Protein AF-H1KVZ1-F1 (afdb_monomer_lite)

Foldseek 3Di:
DVVVVVVVVVVVVVVVVVVVVVVVVVVVVVVVVVVVVVVVVVVVVVVVVVVVVVVVVVVVVVLVVLLVVLVVLLVVLVVLLVVLVVLLVVLVVLLVVLVVLLVVLVVVLVVLVVQLVVLVVVLVVLVVQLVVLVVQLVVLVVQLVVLVVVPPVSVVSNVVSVVSNVVSVVSNVVSVVSNVVSVVSNVVSVVVSVVSVVVSVVSVVSNVVSVVVNVVSVVSNVVSVVSSVVSVVSSVD

Organism: NCBI:txid882800

Sequence (237 aa):
GAEEEAVRRHAAMMAVADGFEARVGGIVEAVSAAAHQLEDAARAMSDAAGQTSALSASATQASAQAARSSDGIAAATEELSASIREISAQVGSSALAANAAEEEAARTAGEVERLATAANNVGRIVGLISEIAGQTNLLALNATIEAARAGEAGRGFAVVAAEVKGLAAQTARATDEIAGRMAEIEAATGASVSGITGIARTIRDLSRISNDIAAAVEEQGAATAEIARTTVETSQG

Radius of gyration: 59.56 Å; chains: 1; bounding box: 117×20×188 Å

InterPro domains:
  IPR004089 Methyl-accepting chemotaxis protein (MCP) signalling domain [PF00015] (96-233)
  IPR004089 Methyl-accepting chemotaxis protein (MCP) signalling domain [PS50111] (34-237)
  IPR004089 Methyl-accepting chemotaxis protein (MCP) signalling domain [SM00283] (30-234)
  IPR004090 Chemotaxis methyl-accepting receptor [PR00260] (58-87)
  IPR004090 Chemotaxis methyl-accepting receptor [PR00260] (157-186)

pLDDT: mean 92.85, std 6.11, range [54.19, 98.0]

Secondary structure (DSSP, 8-state):
-HHHHHHHHHHHHHHHHHHHHHHHHHHHHHHHHHHHHHHHHHHHHHHHHHHHHHHHHHHHHHHHHHHHHHHHHHHHHHHHHHHHHHHHHHHHHHHHHHHHHHHHHHHHHHHHHHHHHHHHHHHHHHHHHHHHHHHHHHHHHHHHHHHHHTGGGGHHHHHHHHHHHHHHHHHHHHHHHHHHHHHHHHHHHHHHHHHHHHHHHHHHHHHHHHHHHHHHHHHHHHHHHHHHHHHHHHHH-

Structure (mmCIF, N/CA/C/O backbone):
data_AF-H1KVZ1-F1
#
_entry.id   AF-H1KVZ1-F1
#
loop_
_atom_site.group_PDB
_atom_site.id
_atom_site.type_symbol
_atom_site.label_atom_id
_atom_site.label_alt_id
_atom_site.label_comp_id
_atom_site.label_asym_id
_atom_site.label_entity_id
_atom_site.label_seq_id
_atom_site.pdbx_PDB_ins_code
_atom_site.Cartn_x
_atom_site.Cartn_y
_atom_site.Cartn_z
_atom_site.occupancy
_atom_site.B_iso_or_equiv
_atom_site.auth_seq_id
_atom_site.auth_comp_id
_atom_site.auth_asym_id
_atom_site.auth_atom_id
_atom_site.pdbx_PDB_model_num
ATOM 1 N N . GLY A 1 1 ? 58.419 2.633 -118.093 1.00 54.19 1 GLY A N 1
ATOM 2 C CA . GLY A 1 1 ? 59.898 2.554 -117.966 1.00 54.19 1 GLY A CA 1
ATOM 3 C C . GLY A 1 1 ? 60.288 2.358 -116.510 1.00 54.19 1 GLY A C 1
ATOM 4 O O . GLY A 1 1 ? 59.447 2.605 -115.658 1.00 54.19 1 GLY A O 1
ATOM 5 N N . ALA A 1 2 ? 61.517 1.924 -116.207 1.00 64.06 2 ALA A N 1
ATOM 6 C CA . ALA A 1 2 ? 61.975 1.641 -114.834 1.00 64.06 2 ALA A CA 1
ATOM 7 C C . ALA A 1 2 ? 61.731 2.797 -113.828 1.00 64.06 2 ALA A C 1
ATOM 9 O O . ALA A 1 2 ? 61.500 2.548 -112.647 1.00 64.06 2 ALA A O 1
ATOM 10 N N . GLU A 1 3 ? 61.689 4.049 -114.299 1.00 64.12 3 GLU A N 1
ATOM 11 C CA . GLU A 1 3 ? 61.311 5.225 -113.497 1.00 64.12 3 GLU A CA 1
ATOM 12 C C . GLU A 1 3 ? 59.840 5.229 -113.041 1.00 64.12 3 GLU A C 1
ATOM 14 O O . GLU A 1 3 ? 59.566 5.529 -111.883 1.00 64.12 3 GLU A O 1
ATOM 19 N N . GLU A 1 4 ? 58.876 4.836 -113.882 1.00 68.06 4 GLU A N 1
ATOM 20 C CA . GLU A 1 4 ? 57.452 4.777 -113.491 1.00 68.06 4 GLU A CA 1
ATOM 21 C C . GLU A 1 4 ? 57.177 3.698 -112.439 1.00 68.06 4 GLU A C 1
ATOM 23 O O . GLU A 1 4 ? 56.243 3.817 -111.645 1.00 68.06 4 GLU A O 1
ATOM 28 N N . GLU A 1 5 ? 57.965 2.622 -112.442 1.00 72.06 5 GLU A N 1
ATOM 29 C CA . GLU A 1 5 ? 57.861 1.543 -111.461 1.00 72.06 5 GLU A CA 1
ATOM 30 C C . GLU A 1 5 ? 58.473 1.957 -110.115 1.00 72.06 5 GLU A C 1
ATOM 32 O O . GLU A 1 5 ? 57.881 1.692 -109.068 1.00 72.06 5 GLU A O 1
ATOM 37 N N . ALA A 1 6 ? 59.584 2.702 -110.130 1.00 75.88 6 ALA A N 1
ATOM 38 C CA . ALA A 1 6 ? 60.171 3.308 -108.935 1.00 75.88 6 ALA A CA 1
ATOM 39 C C . ALA A 1 6 ? 59.248 4.368 -108.303 1.00 75.88 6 ALA A C 1
ATOM 41 O O . ALA A 1 6 ? 59.052 4.351 -107.088 1.00 75.88 6 ALA A O 1
ATOM 42 N N . VAL A 1 7 ? 58.615 5.226 -109.114 1.00 79.62 7 VAL A N 1
ATOM 43 C CA . VAL A 1 7 ? 57.636 6.224 -108.643 1.00 79.62 7 VAL A CA 1
ATOM 44 C C . VAL A 1 7 ? 56.399 5.548 -108.044 1.00 79.62 7 VAL A C 1
ATOM 46 O O . VAL A 1 7 ? 55.979 5.917 -106.948 1.00 79.62 7 VAL A O 1
ATOM 49 N N . ARG A 1 8 ? 55.847 4.506 -108.688 1.00 79.88 8 ARG A N 1
ATOM 50 C CA . ARG A 1 8 ? 54.729 3.722 -108.121 1.00 79.88 8 ARG A CA 1
ATOM 51 C C . ARG A 1 8 ? 55.099 3.043 -106.807 1.00 79.88 8 ARG A C 1
ATOM 53 O O . ARG A 1 8 ? 54.293 3.030 -105.882 1.00 79.88 8 ARG A O 1
ATOM 60 N N . ARG A 1 9 ? 56.306 2.480 -106.714 1.00 79.75 9 ARG A N 1
ATOM 61 C CA . ARG A 1 9 ? 56.791 1.801 -105.507 1.00 79.75 9 ARG A CA 1
ATOM 62 C C . ARG A 1 9 ? 57.040 2.783 -104.364 1.00 79.75 9 ARG A C 1
ATOM 64 O O . ARG A 1 9 ? 56.709 2.468 -103.227 1.00 79.75 9 ARG A O 1
ATOM 71 N N . HIS A 1 10 ? 57.555 3.975 -104.663 1.00 82.25 10 HIS A N 1
ATOM 72 C CA . HIS A 1 10 ? 57.712 5.055 -103.693 1.00 82.25 10 HIS A CA 1
ATOM 73 C C . HIS A 1 10 ? 56.354 5.579 -103.202 1.00 82.25 10 HIS A C 1
ATOM 75 O O . HIS A 1 10 ? 56.147 5.664 -101.998 1.00 82.25 10 HIS A O 1
ATOM 81 N N . ALA A 1 11 ? 55.393 5.820 -104.100 1.00 82.12 11 ALA A N 1
ATOM 82 C CA . ALA A 1 11 ? 54.034 6.227 -103.733 1.00 82.12 11 ALA A CA 1
ATOM 83 C C . ALA A 1 11 ? 53.297 5.161 -102.900 1.00 82.12 11 ALA A C 1
ATOM 85 O O . ALA A 1 11 ? 52.621 5.493 -101.931 1.00 82.12 11 ALA A O 1
ATOM 86 N N . ALA A 1 12 ? 53.462 3.874 -103.229 1.00 83.19 12 ALA A N 1
ATOM 87 C CA . ALA A 1 12 ? 52.918 2.775 -102.432 1.00 83.19 12 ALA A CA 1
ATOM 88 C C . ALA A 1 12 ? 53.578 2.681 -101.045 1.00 83.19 12 ALA A C 1
ATOM 90 O O . ALA A 1 12 ? 52.886 2.445 -100.059 1.00 83.19 12 ALA A O 1
ATOM 91 N N . MET A 1 13 ? 54.896 2.897 -100.952 1.00 86.69 13 MET A N 1
ATOM 92 C CA . MET A 1 13 ? 55.610 2.945 -99.671 1.00 86.69 13 MET A CA 1
ATOM 93 C C . MET A 1 13 ? 55.143 4.128 -98.813 1.00 86.69 13 MET A C 1
ATOM 95 O O . MET A 1 13 ? 54.897 3.940 -97.627 1.00 86.69 13 MET A O 1
ATOM 99 N N . MET A 1 14 ? 54.968 5.311 -99.411 1.00 87.75 14 MET A N 1
ATOM 100 C CA . MET A 1 14 ? 54.427 6.494 -98.733 1.00 87.75 14 MET A CA 1
ATOM 101 C C . MET A 1 14 ? 52.998 6.249 -98.240 1.00 87.75 14 MET A C 1
ATOM 103 O O . MET A 1 14 ? 52.727 6.466 -97.072 1.00 87.75 14 MET A O 1
ATOM 107 N N . ALA A 1 15 ? 52.116 5.665 -99.056 1.00 85.56 15 ALA A N 1
ATOM 108 C CA . ALA A 1 15 ? 50.755 5.334 -98.626 1.00 85.56 15 ALA A CA 1
ATOM 109 C C . ALA A 1 15 ? 50.711 4.306 -97.475 1.00 85.56 15 ALA A C 1
ATOM 111 O O . ALA A 1 15 ? 49.836 4.367 -96.609 1.00 85.56 15 ALA A O 1
ATOM 112 N N . VAL A 1 16 ? 51.649 3.350 -97.448 1.00 88.44 16 VAL A N 1
ATOM 113 C CA . VAL A 1 16 ? 51.803 2.408 -96.326 1.00 88.44 16 VAL A CA 1
ATOM 114 C C . VAL A 1 16 ? 52.345 3.116 -95.084 1.00 88.44 16 VAL A C 1
ATOM 116 O O . VAL A 1 16 ? 51.861 2.831 -93.991 1.00 88.44 16 VAL A O 1
ATOM 119 N N . ALA A 1 17 ? 53.306 4.031 -95.238 1.00 87.88 17 ALA A N 1
ATOM 120 C CA . ALA A 1 17 ? 53.850 4.833 -94.146 1.00 87.88 17 ALA A CA 1
ATOM 121 C C . ALA A 1 17 ? 52.783 5.764 -93.547 1.00 87.88 17 ALA A C 1
ATOM 123 O O . ALA A 1 17 ? 52.556 5.695 -92.345 1.00 87.88 17 ALA A O 1
ATOM 124 N N . ASP A 1 18 ? 52.043 6.504 -94.374 1.00 89.94 18 ASP A N 1
ATOM 125 C CA . ASP A 1 18 ? 50.934 7.373 -93.960 1.00 89.94 18 ASP A CA 1
ATOM 126 C C . ASP A 1 18 ? 49.826 6.560 -93.263 1.00 89.94 18 ASP A C 1
ATOM 128 O O . ASP A 1 18 ? 49.300 6.936 -92.216 1.00 89.94 18 ASP A O 1
ATOM 132 N N . GLY A 1 19 ? 49.488 5.385 -93.809 1.00 89.69 19 GLY A N 1
ATOM 133 C CA . GLY A 1 19 ? 48.500 4.479 -93.222 1.00 89.69 19 GLY A CA 1
ATOM 134 C C . GLY A 1 19 ? 48.970 3.779 -91.941 1.00 89.69 19 GLY A C 1
ATOM 135 O O . GLY A 1 19 ? 48.132 3.318 -91.159 1.00 89.69 19 GLY A O 1
ATOM 136 N N . PHE A 1 20 ? 50.281 3.659 -91.728 1.00 90.88 20 PHE A N 1
ATOM 137 C CA . PHE A 1 20 ? 50.876 3.190 -90.479 1.00 90.88 20 PHE A CA 1
ATOM 138 C C . PHE A 1 20 ? 50.906 4.320 -89.447 1.00 90.88 20 PHE A C 1
ATOM 140 O O . PHE A 1 20 ? 50.455 4.107 -88.326 1.00 90.88 20 PHE A O 1
ATOM 147 N N . GLU A 1 21 ? 51.334 5.521 -89.835 1.00 91.81 21 GLU A N 1
ATOM 148 C CA . GLU A 1 21 ? 51.360 6.720 -88.995 1.00 91.81 21 GLU A CA 1
ATOM 149 C C . GLU A 1 21 ? 49.960 7.073 -88.478 1.00 91.81 21 GLU A C 1
ATOM 151 O O . GLU A 1 21 ? 49.785 7.245 -87.275 1.00 91.81 21 GLU A O 1
ATOM 156 N N . ALA A 1 22 ? 48.933 7.040 -89.334 1.00 92.00 22 ALA A N 1
ATOM 157 C CA . ALA A 1 22 ? 47.545 7.258 -88.920 1.00 92.00 22 ALA A CA 1
ATOM 158 C C . ALA A 1 22 ? 47.039 6.194 -87.926 1.00 92.00 22 ALA A C 1
ATOM 160 O O . ALA A 1 22 ? 46.340 6.511 -86.963 1.00 92.00 22 ALA A O 1
ATOM 161 N N . ARG A 1 23 ? 47.401 4.918 -88.129 1.00 92.88 23 ARG A N 1
ATOM 162 C CA . ARG A 1 23 ? 47.018 3.826 -87.215 1.00 92.88 23 ARG A CA 1
ATOM 163 C C . ARG A 1 23 ? 47.738 3.920 -85.875 1.00 92.88 23 ARG A C 1
ATOM 165 O O . ARG A 1 23 ? 47.105 3.726 -84.842 1.00 92.88 23 ARG A O 1
ATOM 172 N N . VAL A 1 24 ? 49.035 4.219 -85.886 1.00 94.19 24 VAL A N 1
ATOM 173 C CA . VAL A 1 24 ? 49.827 4.421 -84.668 1.00 94.19 24 VAL A CA 1
ATOM 174 C C . VAL A 1 24 ? 49.340 5.659 -83.919 1.00 94.19 24 VAL A C 1
ATOM 176 O O . VAL A 1 24 ? 49.136 5.569 -82.713 1.00 94.19 24 VAL A O 1
ATOM 179 N N . GLY A 1 25 ? 49.063 6.765 -84.615 1.00 93.88 25 GLY A N 1
ATOM 180 C CA . GLY A 1 25 ? 48.471 7.973 -84.037 1.00 93.88 25 GLY A CA 1
ATOM 181 C C . GLY A 1 25 ? 47.148 7.685 -83.328 1.00 93.88 25 GLY A C 1
ATOM 182 O O . GLY A 1 25 ? 47.007 8.004 -82.150 1.00 93.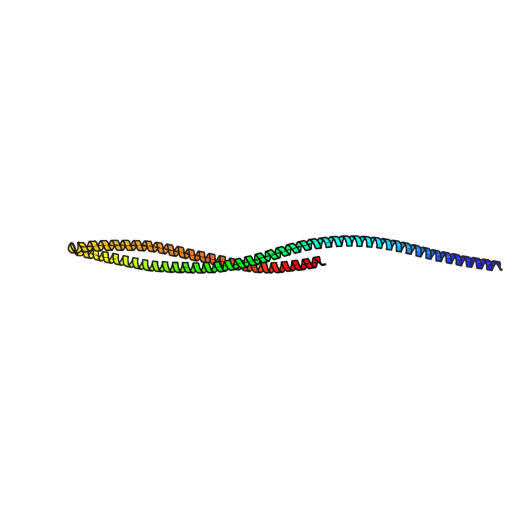88 25 GLY A O 1
ATOM 183 N N . GLY A 1 26 ? 46.230 6.965 -83.984 1.00 95.12 26 GLY A N 1
ATOM 184 C CA . GLY A 1 26 ? 44.960 6.560 -83.371 1.00 95.12 26 GLY A CA 1
ATOM 185 C C . GLY A 1 26 ? 45.116 5.626 -82.161 1.00 95.12 26 GLY A C 1
ATOM 186 O O . GLY A 1 26 ? 44.372 5.747 -81.190 1.00 95.12 26 GLY A O 1
ATOM 187 N N . ILE A 1 27 ? 46.101 4.717 -82.171 1.00 95.19 27 ILE A N 1
ATOM 188 C CA . ILE A 1 27 ? 46.412 3.868 -81.005 1.00 95.19 27 ILE A CA 1
ATOM 189 C C . ILE A 1 27 ? 46.947 4.717 -79.848 1.00 95.19 27 ILE A C 1
ATOM 191 O O . ILE A 1 27 ? 46.521 4.524 -78.711 1.00 95.19 27 ILE A O 1
ATOM 195 N N . VAL A 1 28 ? 47.861 5.652 -80.116 1.00 95.38 28 VAL A N 1
ATOM 196 C CA . VAL A 1 28 ? 48.429 6.540 -79.091 1.00 95.38 28 VAL A CA 1
ATOM 197 C C . VAL A 1 28 ? 47.343 7.423 -78.475 1.00 95.38 28 VAL A C 1
ATOM 199 O O . VAL A 1 28 ? 47.288 7.538 -77.252 1.00 95.38 28 VAL A O 1
ATOM 202 N N . GLU A 1 29 ? 46.437 7.980 -79.283 1.00 95.44 29 GLU A N 1
ATOM 203 C CA . GLU A 1 29 ? 45.277 8.737 -78.795 1.00 95.44 29 GLU A CA 1
ATOM 204 C C . GLU A 1 29 ? 44.360 7.878 -77.914 1.00 95.44 29 GLU A C 1
ATOM 206 O O . GLU A 1 29 ? 43.990 8.301 -76.818 1.00 95.44 29 GLU A O 1
ATOM 211 N N . ALA A 1 30 ? 44.042 6.649 -78.338 1.00 95.56 30 ALA A N 1
ATOM 212 C CA . ALA A 1 30 ? 43.209 5.732 -77.562 1.00 95.56 30 ALA A CA 1
ATOM 213 C C . ALA A 1 30 ? 43.862 5.324 -76.228 1.00 95.56 30 ALA A C 1
ATOM 215 O O . ALA A 1 30 ? 43.192 5.290 -75.196 1.00 95.56 30 ALA A O 1
ATOM 216 N N . VAL A 1 31 ? 45.171 5.048 -76.228 1.00 96.69 31 VAL A N 1
ATOM 217 C CA . VAL A 1 31 ? 45.934 4.731 -75.009 1.00 96.69 31 VAL A CA 1
ATOM 218 C C . VAL A 1 31 ? 45.992 5.939 -74.074 1.00 96.69 31 VAL A C 1
ATOM 220 O O . VAL A 1 31 ? 45.794 5.776 -72.873 1.00 96.69 31 VAL A O 1
ATOM 223 N N . SER A 1 32 ? 46.210 7.144 -74.607 1.00 96.19 32 SER A N 1
ATOM 224 C CA . SER A 1 32 ? 46.201 8.389 -73.829 1.00 96.19 32 SER A CA 1
ATOM 225 C C . SER A 1 32 ? 44.839 8.631 -73.168 1.00 96.19 32 SER A C 1
ATOM 227 O O . SER A 1 32 ? 44.759 8.878 -71.965 1.00 96.19 32 SER A O 1
ATOM 229 N N . ALA A 1 33 ? 43.746 8.456 -73.921 1.00 96.44 33 ALA A N 1
ATOM 230 C CA . ALA A 1 33 ? 42.389 8.561 -73.390 1.00 96.44 33 ALA A CA 1
ATOM 231 C C . ALA A 1 33 ? 42.112 7.520 -72.290 1.00 96.44 33 ALA A C 1
AT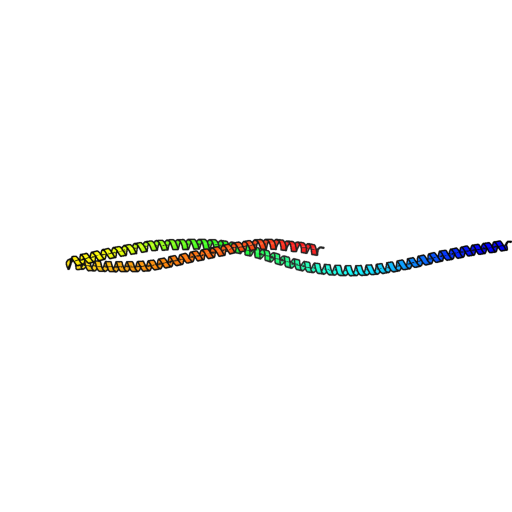OM 233 O O . ALA A 1 33 ? 41.561 7.863 -71.243 1.00 96.44 33 ALA A O 1
ATOM 234 N N . ALA A 1 34 ? 42.533 6.266 -72.487 1.00 96.69 34 ALA A N 1
ATOM 235 C CA . ALA A 1 34 ? 42.390 5.212 -71.483 1.00 96.69 34 ALA A CA 1
ATOM 236 C C . ALA A 1 34 ? 43.216 5.494 -70.213 1.00 96.69 34 ALA A C 1
ATOM 238 O O . ALA A 1 34 ? 42.747 5.230 -69.107 1.00 96.69 34 ALA A O 1
ATOM 239 N N . ALA A 1 35 ? 44.420 6.058 -70.352 1.00 96.56 35 ALA A N 1
ATOM 240 C CA . ALA A 1 35 ? 45.259 6.451 -69.222 1.00 96.56 35 ALA A CA 1
ATOM 241 C C . ALA A 1 35 ? 44.614 7.573 -68.393 1.00 96.56 35 ALA A C 1
ATOM 243 O O . ALA A 1 35 ? 44.576 7.468 -67.169 1.00 96.56 35 ALA A O 1
ATOM 244 N N . HIS A 1 36 ? 44.037 8.591 -69.042 1.00 96.94 36 HIS A N 1
ATOM 245 C CA . HIS A 1 36 ? 43.283 9.640 -68.348 1.00 96.94 36 HIS A CA 1
ATOM 246 C C . HIS A 1 36 ? 42.048 9.088 -67.624 1.00 96.94 36 HIS A C 1
ATOM 248 O O . HIS A 1 36 ? 41.827 9.414 -66.461 1.00 96.94 36 HIS A O 1
ATOM 254 N N . GLN A 1 37 ? 41.285 8.189 -68.256 1.00 97.19 37 GLN A N 1
ATOM 255 C CA . GLN A 1 37 ? 40.146 7.531 -67.601 1.00 97.19 37 GLN A CA 1
ATOM 256 C C . GLN A 1 37 ? 40.565 6.699 -66.380 1.00 97.19 37 GLN A C 1
ATOM 258 O O . GLN A 1 37 ? 39.872 6.705 -65.362 1.00 97.19 37 GLN A O 1
ATOM 263 N N . LEU A 1 38 ? 41.695 5.988 -66.462 1.00 97.06 38 LEU A N 1
ATOM 264 C CA . LEU A 1 38 ? 42.259 5.249 -65.331 1.00 97.06 38 LEU A CA 1
ATOM 265 C C . LEU A 1 38 ? 42.707 6.181 -64.201 1.00 97.06 38 LEU A C 1
ATOM 267 O O . LEU A 1 38 ? 42.485 5.859 -63.036 1.00 97.06 38 LEU A O 1
ATOM 271 N N . GLU A 1 39 ? 43.315 7.323 -64.527 1.00 97.25 39 GLU A N 1
ATOM 272 C CA . GLU A 1 39 ? 43.719 8.326 -63.539 1.00 97.25 39 GLU A CA 1
ATOM 273 C C . GLU A 1 39 ? 42.504 8.901 -62.796 1.00 97.25 39 GLU A C 1
ATOM 275 O O . GLU A 1 39 ? 42.505 8.950 -61.563 1.00 97.25 39 GLU A O 1
ATOM 280 N N . ASP A 1 40 ? 41.440 9.257 -63.518 1.00 97.75 40 ASP A N 1
ATOM 281 C CA . ASP A 1 40 ? 40.193 9.746 -62.923 1.00 97.75 40 ASP A CA 1
ATOM 282 C C . ASP A 1 40 ? 39.525 8.677 -62.044 1.00 97.75 40 ASP A C 1
ATOM 284 O O . ASP A 1 40 ? 39.104 8.964 -60.920 1.00 97.75 40 ASP A O 1
ATOM 288 N N . ALA A 1 41 ? 39.488 7.421 -62.504 1.00 97.50 41 ALA A N 1
ATOM 289 C CA . ALA A 1 41 ? 38.964 6.304 -61.721 1.00 97.50 41 ALA A CA 1
ATOM 290 C C . ALA A 1 41 ? 39.789 6.048 -60.446 1.00 97.50 41 ALA A C 1
ATOM 292 O O . ALA A 1 41 ? 39.220 5.790 -59.383 1.00 97.50 41 ALA A O 1
ATOM 293 N N . ALA A 1 42 ? 41.120 6.148 -60.522 1.00 97.50 42 ALA A N 1
ATOM 294 C CA . ALA A 1 42 ? 42.006 5.999 -59.371 1.00 97.50 42 ALA A CA 1
ATOM 295 C C . ALA A 1 42 ? 41.816 7.132 -58.349 1.00 97.50 42 ALA A C 1
ATOM 297 O O . ALA A 1 42 ? 41.779 6.867 -57.146 1.00 97.50 42 ALA A O 1
ATOM 298 N N . ARG A 1 43 ? 41.632 8.378 -58.809 1.00 97.88 43 ARG A N 1
ATOM 299 C CA . ARG A 1 43 ? 41.308 9.522 -57.938 1.00 97.88 43 ARG A CA 1
ATOM 300 C C . ARG A 1 43 ? 39.967 9.324 -57.233 1.00 97.88 43 ARG A C 1
ATOM 302 O O . ARG A 1 43 ? 39.919 9.400 -56.009 1.00 97.88 43 ARG A O 1
ATOM 309 N N . ALA A 1 44 ? 38.919 8.957 -57.972 1.00 97.75 44 ALA A N 1
ATOM 310 C CA . ALA A 1 44 ? 37.606 8.669 -57.395 1.00 97.75 44 ALA A CA 1
ATOM 311 C C . ALA A 1 44 ? 37.657 7.527 -56.361 1.00 97.75 44 ALA A C 1
ATOM 313 O O . ALA A 1 44 ? 37.011 7.597 -55.315 1.00 97.75 44 ALA A O 1
ATOM 314 N N . MET A 1 45 ? 38.457 6.489 -56.619 1.00 97.94 45 MET A N 1
ATOM 315 C CA . MET A 1 45 ? 38.672 5.387 -55.678 1.00 97.94 45 MET A CA 1
ATOM 316 C C . MET A 1 45 ? 39.408 5.839 -54.411 1.00 97.94 45 MET A C 1
ATOM 318 O O . MET A 1 45 ? 39.029 5.432 -53.313 1.00 97.94 45 MET A O 1
ATOM 322 N N . SER A 1 46 ? 40.424 6.696 -54.544 1.00 97.88 46 SER A N 1
ATOM 323 C CA . SER A 1 46 ? 41.139 7.284 -53.406 1.00 97.88 46 SER A CA 1
ATOM 324 C C . SER A 1 46 ? 40.209 8.139 -52.540 1.00 97.88 46 SER A C 1
ATOM 326 O O . SER A 1 46 ? 40.227 8.019 -51.314 1.00 97.88 46 SER A O 1
ATOM 328 N N . ASP A 1 47 ? 39.351 8.948 -53.164 1.00 97.94 47 ASP A N 1
ATOM 329 C CA . ASP A 1 47 ? 38.365 9.768 -52.456 1.00 97.94 47 ASP A CA 1
ATOM 330 C C . ASP A 1 47 ? 37.334 8.897 -51.723 1.00 97.94 47 ASP A C 1
ATOM 332 O O . ASP A 1 47 ? 37.053 9.119 -50.543 1.00 97.94 47 ASP A O 1
ATOM 336 N N . ALA A 1 48 ? 36.817 7.853 -52.381 1.00 97.81 48 ALA A N 1
ATOM 337 C CA . ALA A 1 48 ? 35.888 6.901 -51.773 1.00 97.81 48 ALA A CA 1
ATOM 338 C C . ALA A 1 48 ? 36.520 6.135 -50.596 1.00 97.81 48 ALA A C 1
ATOM 340 O O . ALA A 1 48 ? 35.872 5.930 -49.565 1.00 97.81 48 ALA A O 1
ATOM 341 N N . ALA A 1 49 ? 37.794 5.745 -50.706 1.00 98.00 49 ALA A N 1
ATOM 342 C CA . ALA A 1 49 ? 38.537 5.114 -49.617 1.00 98.00 49 ALA A CA 1
ATOM 343 C C . ALA A 1 49 ? 38.733 6.076 -48.432 1.00 98.00 49 ALA A C 1
ATOM 345 O O . ALA A 1 49 ? 38.539 5.681 -47.280 1.00 98.00 49 ALA A O 1
ATOM 346 N N . GLY A 1 50 ? 39.043 7.349 -48.702 1.00 97.88 50 GLY A N 1
ATOM 347 C CA . GLY A 1 50 ? 39.134 8.396 -47.682 1.00 97.88 50 GLY A CA 1
ATOM 348 C C . GLY A 1 50 ? 37.812 8.607 -46.939 1.00 97.88 50 GLY A C 1
ATOM 349 O O . GLY A 1 50 ? 37.789 8.625 -45.707 1.00 97.88 50 GLY A O 1
ATOM 350 N N . GLN A 1 51 ? 36.697 8.675 -47.672 1.00 97.75 51 GLN A N 1
ATOM 351 C CA . GLN A 1 51 ? 35.354 8.773 -47.089 1.00 97.75 51 GLN A CA 1
ATOM 352 C C . GLN A 1 51 ? 34.993 7.539 -46.255 1.00 97.75 51 GLN A C 1
ATOM 354 O O . GLN A 1 51 ? 34.491 7.673 -45.140 1.00 97.75 51 GLN A O 1
ATOM 359 N N . THR A 1 52 ? 35.295 6.339 -46.758 1.00 97.88 52 THR A N 1
ATOM 360 C CA . THR A 1 52 ? 35.045 5.077 -46.042 1.00 97.88 52 THR A CA 1
ATOM 361 C C . THR A 1 52 ? 35.836 5.017 -44.736 1.00 97.88 52 THR A C 1
ATOM 363 O O . THR A 1 52 ? 35.290 4.635 -43.703 1.00 97.88 52 THR A O 1
ATOM 366 N N . SER A 1 53 ? 37.099 5.452 -44.751 1.00 97.81 53 SER A N 1
ATOM 367 C CA . SER A 1 53 ? 37.940 5.534 -43.552 1.00 97.81 53 SER A CA 1
ATOM 368 C C . SER A 1 53 ? 37.359 6.500 -42.513 1.00 97.81 53 SER A C 1
ATOM 370 O O . SER A 1 53 ? 37.231 6.149 -41.339 1.00 97.81 53 SER A O 1
ATOM 372 N N . ALA A 1 54 ? 36.913 7.685 -42.945 1.00 97.00 54 ALA A N 1
ATOM 373 C CA . ALA A 1 54 ? 36.274 8.659 -42.061 1.00 97.00 54 ALA A CA 1
ATOM 374 C C . ALA A 1 54 ? 34.962 8.125 -41.454 1.00 97.00 54 ALA A C 1
ATOM 376 O O . ALA A 1 54 ? 34.736 8.265 -40.250 1.00 97.00 54 ALA A O 1
ATOM 377 N N . LEU A 1 55 ? 34.124 7.463 -42.260 1.00 97.56 55 LEU A N 1
ATOM 378 C CA . LEU A 1 55 ? 32.884 6.844 -41.790 1.00 97.56 55 LEU A CA 1
ATOM 379 C C . LEU A 1 55 ? 33.165 5.709 -40.796 1.00 97.56 55 LEU A C 1
ATOM 381 O O . LEU A 1 55 ? 32.510 5.630 -39.760 1.00 97.56 55 LEU A O 1
ATOM 385 N N . SER A 1 56 ? 34.172 4.876 -41.066 1.00 97.69 56 SER A N 1
ATOM 386 C CA . SER A 1 56 ? 34.590 3.807 -40.157 1.00 97.69 56 SER A CA 1
ATOM 387 C C . SER A 1 56 ? 35.095 4.356 -38.822 1.00 97.69 56 SER A C 1
ATOM 389 O O . SER A 1 56 ? 34.758 3.804 -37.778 1.00 97.69 56 SER A O 1
ATOM 391 N N . ALA A 1 57 ? 35.866 5.448 -38.828 1.00 96.94 57 ALA A N 1
ATOM 392 C CA . ALA A 1 57 ? 36.321 6.094 -37.598 1.00 96.94 57 ALA A CA 1
ATOM 393 C C . ALA A 1 57 ? 35.143 6.651 -36.779 1.00 96.94 57 ALA A C 1
ATOM 395 O O . ALA A 1 57 ? 35.096 6.474 -35.559 1.00 96.94 57 ALA A O 1
ATOM 396 N N . SER A 1 58 ? 34.163 7.267 -37.449 1.00 96.81 58 SER A N 1
ATOM 397 C CA . SER A 1 58 ? 32.936 7.752 -36.809 1.00 96.81 58 SER A CA 1
ATOM 398 C C . SER A 1 58 ? 32.099 6.610 -36.220 1.00 96.81 58 SER A C 1
ATOM 400 O O . SER A 1 58 ? 31.648 6.720 -35.079 1.00 96.81 58 SER A O 1
ATOM 402 N N . ALA A 1 59 ? 31.958 5.493 -36.943 1.00 96.00 59 ALA A N 1
ATOM 403 C CA . ALA A 1 59 ? 31.258 4.304 -36.463 1.00 96.00 59 ALA A CA 1
ATOM 404 C C . ALA A 1 59 ? 31.919 3.734 -35.197 1.00 96.00 59 ALA A C 1
ATOM 406 O O . ALA A 1 59 ? 31.238 3.525 -34.198 1.00 96.00 59 ALA A O 1
ATOM 407 N N . THR A 1 60 ? 33.250 3.595 -35.183 1.00 94.81 60 THR A N 1
ATOM 408 C CA . THR A 1 60 ? 34.001 3.144 -33.997 1.00 94.81 60 THR A CA 1
ATOM 409 C C . THR A 1 60 ? 33.775 4.057 -32.791 1.00 94.81 60 THR A C 1
ATOM 411 O O . THR A 1 60 ? 33.586 3.576 -31.672 1.00 94.81 60 THR A O 1
ATOM 414 N N . GLN A 1 61 ? 33.768 5.379 -32.991 1.00 95.44 61 GLN A N 1
ATOM 415 C CA . GLN A 1 61 ? 33.503 6.327 -31.908 1.00 95.44 61 GLN A CA 1
ATOM 416 C C . GLN A 1 61 ? 32.073 6.187 -31.363 1.00 95.44 61 GLN A C 1
ATOM 418 O O . GLN A 1 61 ? 31.883 6.205 -30.144 1.00 95.44 61 GLN A O 1
ATOM 423 N N . ALA A 1 62 ? 31.083 6.038 -32.248 1.00 92.75 62 ALA A N 1
ATOM 424 C CA . ALA A 1 62 ? 29.688 5.840 -31.872 1.00 92.75 62 ALA A CA 1
ATOM 425 C C . ALA A 1 62 ? 29.492 4.527 -31.095 1.00 92.75 62 ALA A C 1
ATOM 427 O O . ALA A 1 62 ? 28.899 4.551 -30.017 1.00 92.75 62 ALA A O 1
ATOM 428 N N . SER A 1 63 ? 30.073 3.419 -31.565 1.00 92.75 63 SER A N 1
ATOM 429 C CA . SER A 1 63 ? 30.053 2.128 -30.863 1.00 92.75 63 SER A CA 1
ATOM 430 C C . SER A 1 63 ? 30.716 2.216 -29.486 1.00 92.75 63 SER A C 1
ATOM 432 O O . SER A 1 63 ? 30.151 1.756 -28.498 1.00 92.75 63 SER A O 1
ATOM 434 N N . ALA A 1 64 ? 31.868 2.887 -29.370 1.00 90.56 64 ALA A N 1
ATOM 435 C CA . ALA A 1 64 ? 32.532 3.072 -28.079 1.00 90.56 64 ALA A CA 1
ATOM 436 C C . ALA A 1 64 ? 31.687 3.897 -27.090 1.00 90.56 64 ALA A C 1
ATOM 438 O O . ALA A 1 64 ? 31.746 3.669 -25.881 1.00 90.56 64 ALA A O 1
ATOM 439 N N . GLN A 1 65 ? 30.913 4.870 -27.580 1.00 92.12 65 GLN A N 1
ATOM 440 C CA . GLN A 1 65 ? 29.972 5.618 -26.748 1.00 92.12 65 GLN A CA 1
ATOM 441 C C . GLN A 1 65 ? 28.778 4.753 -26.326 1.00 92.12 65 GLN A C 1
ATOM 443 O O . GLN A 1 65 ? 28.413 4.783 -25.153 1.00 92.12 65 GLN A O 1
ATOM 448 N N . ALA A 1 66 ? 28.209 3.968 -27.244 1.00 90.44 66 ALA A N 1
ATOM 449 C CA . ALA A 1 66 ? 27.105 3.056 -26.956 1.00 90.44 66 ALA A CA 1
ATOM 450 C C . ALA A 1 66 ? 27.487 1.994 -25.911 1.00 90.44 66 ALA A C 1
ATOM 452 O O . ALA A 1 66 ? 26.711 1.748 -24.987 1.00 90.44 66 ALA A O 1
ATOM 453 N N . ALA A 1 67 ? 28.702 1.441 -25.987 1.00 90.88 67 ALA A N 1
ATOM 454 C CA . ALA A 1 67 ? 29.224 0.499 -24.997 1.00 90.88 67 ALA A CA 1
ATOM 455 C C . ALA A 1 67 ? 29.288 1.125 -23.592 1.00 90.88 67 ALA A C 1
ATOM 457 O O . ALA A 1 67 ? 28.729 0.576 -22.647 1.00 90.88 67 ALA A O 1
ATOM 458 N N . ARG A 1 68 ? 29.856 2.335 -23.462 1.00 90.94 68 ARG A N 1
ATOM 459 C CA . ARG A 1 68 ? 29.899 3.058 -22.173 1.00 90.94 68 ARG A CA 1
ATOM 460 C C . ARG A 1 68 ? 28.509 3.365 -21.616 1.00 90.94 68 ARG A C 1
ATOM 462 O O . ARG A 1 68 ? 28.297 3.295 -20.410 1.00 90.94 68 ARG A O 1
ATOM 469 N N . SER A 1 69 ? 27.568 3.741 -22.480 1.00 91.56 69 SER A N 1
ATOM 470 C CA . SER A 1 69 ? 26.179 3.957 -22.071 1.00 91.56 69 SER A CA 1
ATOM 471 C C . SER A 1 69 ? 25.513 2.656 -21.617 1.00 91.56 69 SER A C 1
ATOM 473 O O . SER A 1 69 ? 24.778 2.679 -20.634 1.00 91.56 69 SER A O 1
ATOM 475 N N . SER A 1 70 ? 25.811 1.533 -22.276 1.00 93.94 70 SER A N 1
ATOM 476 C CA . SER A 1 70 ? 25.303 0.208 -21.902 1.00 93.94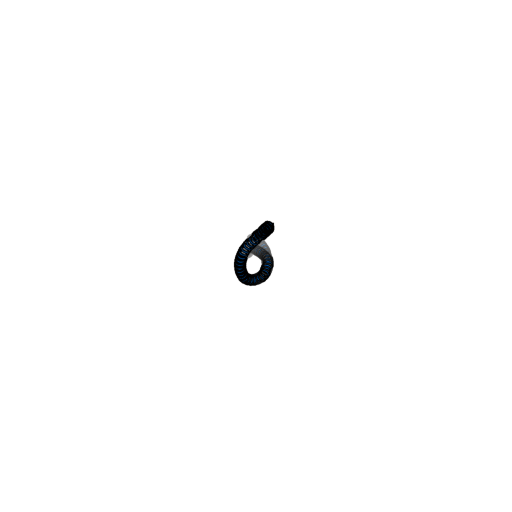 70 SER A CA 1
ATOM 477 C C . SER A 1 70 ? 25.825 -0.232 -20.532 1.00 93.94 70 SER A C 1
ATOM 479 O O . SER A 1 70 ? 25.033 -0.684 -19.712 1.00 93.94 70 SER A O 1
ATOM 481 N N . ASP A 1 71 ? 27.105 -0.001 -20.221 1.00 89.62 71 ASP A N 1
ATOM 482 C CA . ASP A 1 71 ? 27.659 -0.263 -18.881 1.00 89.62 71 ASP A CA 1
ATOM 483 C C . ASP A 1 71 ? 26.920 0.532 -17.789 1.00 89.62 71 ASP A C 1
ATOM 485 O O . ASP A 1 71 ? 26.586 -0.000 -16.729 1.00 89.62 71 ASP A O 1
ATOM 489 N N . GLY A 1 72 ? 26.608 1.805 -18.060 1.00 92.50 72 GLY A N 1
ATOM 490 C CA . GLY A 1 72 ? 25.837 2.646 -17.142 1.00 92.50 72 GLY A CA 1
ATOM 491 C C . GLY A 1 72 ? 24.402 2.150 -16.931 1.00 92.50 72 GLY A C 1
ATOM 492 O O . GLY A 1 72 ? 23.909 2.151 -15.803 1.00 92.50 72 GLY A O 1
ATOM 493 N N . ILE A 1 73 ? 23.739 1.692 -17.999 1.00 94.75 73 ILE A N 1
ATOM 494 C CA . ILE A 1 73 ? 22.394 1.104 -17.915 1.00 94.75 73 ILE A CA 1
ATOM 495 C C . ILE A 1 73 ? 22.432 -0.211 -17.129 1.00 94.75 73 ILE A C 1
ATOM 497 O O . ILE A 1 73 ? 21.557 -0.434 -16.293 1.00 94.75 73 ILE A O 1
ATOM 501 N N . ALA A 1 74 ? 23.441 -1.061 -17.339 1.00 91.12 74 ALA A N 1
ATOM 502 C CA . ALA A 1 74 ? 23.588 -2.319 -16.611 1.00 91.12 74 ALA A CA 1
ATOM 503 C C . ALA A 1 74 ? 23.692 -2.079 -15.096 1.00 91.12 74 ALA A C 1
ATOM 505 O O . ALA A 1 74 ? 22.918 -2.662 -14.336 1.00 91.12 74 ALA A O 1
ATOM 506 N N . ALA A 1 75 ? 24.546 -1.142 -14.669 1.00 92.69 75 ALA A N 1
ATOM 507 C CA . ALA A 1 75 ? 24.672 -0.763 -13.260 1.00 92.69 75 ALA A CA 1
ATOM 508 C C . ALA A 1 75 ? 23.346 -0.242 -12.670 1.00 92.69 75 ALA A C 1
ATOM 510 O O . ALA A 1 75 ? 22.915 -0.691 -11.608 1.00 92.69 75 ALA A O 1
ATOM 511 N N . ALA A 1 76 ? 22.643 0.644 -13.387 1.00 94.75 76 ALA A N 1
ATOM 512 C CA . ALA A 1 76 ? 21.335 1.142 -12.952 1.00 94.75 76 ALA A CA 1
ATOM 513 C C . ALA A 1 76 ? 20.285 0.020 -12.844 1.00 94.75 76 ALA A C 1
ATOM 515 O O . ALA A 1 76 ? 19.432 0.032 -11.958 1.00 94.75 76 ALA A O 1
ATOM 516 N N . THR A 1 77 ? 20.355 -0.976 -13.726 1.00 95.50 77 THR A N 1
ATOM 517 C CA . THR A 1 77 ? 19.430 -2.115 -13.743 1.00 95.50 77 THR A CA 1
ATOM 518 C C . THR A 1 77 ? 19.705 -3.089 -12.590 1.00 95.50 77 THR A C 1
ATOM 520 O O . THR A 1 77 ? 18.768 -3.652 -12.015 1.00 95.50 77 THR A O 1
ATOM 523 N N . GLU A 1 78 ? 20.969 -3.261 -12.195 1.00 92.75 78 GLU A N 1
ATOM 524 C CA . GLU A 1 78 ? 21.346 -4.005 -10.987 1.00 92.75 78 GLU A CA 1
ATOM 525 C C . GLU A 1 78 ? 20.833 -3.320 -9.712 1.00 92.75 78 GLU A C 1
ATOM 527 O O . GLU A 1 78 ? 20.249 -3.991 -8.851 1.00 92.75 78 GLU A O 1
ATOM 532 N N . GLU A 1 79 ? 20.973 -1.993 -9.612 1.00 96.50 79 GLU A N 1
ATOM 533 C CA . GLU A 1 79 ? 20.426 -1.205 -8.499 1.00 96.50 79 GLU A CA 1
ATOM 534 C C . GLU A 1 79 ? 18.894 -1.291 -8.436 1.00 96.50 79 GLU A C 1
ATOM 536 O O . GLU A 1 79 ? 18.333 -1.571 -7.373 1.00 96.50 79 GLU A O 1
ATOM 541 N N . LEU A 1 80 ? 18.204 -1.142 -9.575 1.00 96.56 80 LEU A N 1
ATOM 542 C CA . LEU A 1 80 ? 16.750 -1.321 -9.658 1.00 96.56 80 LEU A CA 1
ATOM 543 C C . LEU A 1 80 ? 16.333 -2.727 -9.224 1.00 96.56 80 LEU A C 1
ATOM 545 O O . LEU A 1 80 ? 15.395 -2.878 -8.447 1.00 96.56 80 LEU A O 1
ATOM 549 N N . SER A 1 81 ? 17.061 -3.757 -9.654 1.00 95.81 81 SER A N 1
ATOM 550 C CA . SER A 1 81 ? 16.789 -5.140 -9.251 1.00 95.81 81 SER A CA 1
ATOM 551 C C . SER A 1 81 ? 16.943 -5.344 -7.741 1.00 95.81 81 SER A C 1
ATOM 553 O O . SER A 1 81 ? 16.191 -6.114 -7.141 1.00 95.81 81 SER A O 1
ATOM 555 N N . ALA A 1 82 ? 17.910 -4.675 -7.106 1.00 96.31 82 ALA A N 1
ATOM 556 C CA . ALA A 1 82 ? 18.058 -4.696 -5.654 1.00 96.31 82 ALA A CA 1
ATOM 557 C C . ALA A 1 82 ? 16.891 -3.987 -4.953 1.00 96.31 82 ALA A C 1
ATOM 559 O O . ALA A 1 82 ? 16.309 -4.561 -4.031 1.00 96.31 82 ALA A O 1
ATOM 560 N N . SER A 1 83 ? 16.502 -2.805 -5.438 1.00 97.50 83 SER A N 1
ATOM 561 C CA . SER A 1 83 ? 15.371 -2.041 -4.901 1.00 97.50 83 SER A CA 1
ATOM 562 C C . SER A 1 83 ? 14.047 -2.801 -5.031 1.00 97.50 83 SER A C 1
ATOM 564 O O . SER A 1 83 ? 13.291 -2.887 -4.069 1.00 97.50 83 SER A O 1
ATOM 566 N N . ILE A 1 84 ? 13.797 -3.450 -6.171 1.00 96.94 84 ILE A N 1
ATOM 567 C CA . ILE A 1 84 ? 12.609 -4.286 -6.402 1.00 96.94 84 ILE A CA 1
ATOM 568 C C . ILE A 1 84 ? 12.531 -5.416 -5.370 1.00 96.94 84 ILE A C 1
ATOM 570 O O . ILE A 1 84 ? 11.484 -5.607 -4.758 1.00 96.94 84 ILE A O 1
ATOM 574 N N . ARG A 1 85 ? 13.641 -6.124 -5.108 1.00 95.31 85 ARG A N 1
ATOM 575 C CA . ARG A 1 85 ? 13.677 -7.191 -4.089 1.00 95.31 85 ARG A CA 1
ATOM 576 C C . ARG A 1 85 ? 13.385 -6.670 -2.682 1.00 95.31 85 ARG A C 1
ATOM 578 O O . ARG A 1 85 ? 12.683 -7.335 -1.922 1.00 95.31 85 ARG A O 1
ATOM 585 N N . GLU A 1 86 ? 13.920 -5.504 -2.333 1.00 96.88 86 GLU A N 1
ATOM 586 C CA . GLU A 1 86 ? 13.660 -4.862 -1.042 1.00 96.88 86 GLU A CA 1
ATOM 587 C C . GLU A 1 86 ? 12.186 -4.461 -0.904 1.00 96.88 86 GLU A C 1
ATOM 589 O O . GLU A 1 86 ? 11.550 -4.771 0.105 1.00 96.88 86 GLU A O 1
ATOM 594 N N . ILE A 1 87 ? 11.609 -3.856 -1.946 1.00 96.06 87 ILE A N 1
ATOM 595 C CA . ILE A 1 87 ? 10.192 -3.487 -1.977 1.00 96.06 87 ILE A CA 1
ATOM 596 C C . ILE A 1 87 ? 9.315 -4.740 -1.869 1.00 96.06 87 ILE A C 1
ATOM 598 O O . ILE A 1 87 ? 8.391 -4.748 -1.057 1.00 96.06 87 ILE A O 1
ATOM 602 N N . SER A 1 88 ? 9.613 -5.824 -2.597 1.00 94.50 88 SER A N 1
ATOM 603 C CA . SER A 1 88 ? 8.884 -7.097 -2.469 1.00 94.50 88 SER A CA 1
ATOM 604 C C . SER A 1 88 ? 8.890 -7.618 -1.029 1.00 94.50 88 SER A C 1
ATOM 606 O O . SER A 1 88 ? 7.846 -8.017 -0.510 1.00 94.50 88 SER A O 1
ATOM 608 N N . ALA A 1 89 ? 10.046 -7.588 -0.358 1.00 94.88 89 ALA A N 1
ATOM 609 C CA . ALA A 1 89 ? 10.157 -8.012 1.036 1.00 94.88 89 ALA A CA 1
ATOM 610 C C . ALA A 1 89 ? 9.335 -7.112 1.978 1.00 94.88 89 ALA A C 1
ATOM 612 O O . ALA A 1 89 ? 8.623 -7.611 2.854 1.00 94.88 89 ALA A O 1
ATOM 613 N N . GLN A 1 90 ? 9.377 -5.794 1.769 1.00 95.50 90 GLN A N 1
ATOM 614 C CA . GLN A 1 90 ? 8.632 -4.819 2.566 1.00 95.50 90 GLN A CA 1
ATOM 615 C C . GLN A 1 90 ? 7.114 -4.948 2.378 1.00 95.50 90 GLN A C 1
ATOM 617 O O . GLN A 1 90 ? 6.353 -4.830 3.342 1.00 95.50 90 GLN A O 1
ATOM 622 N N . VAL A 1 91 ? 6.663 -5.235 1.158 1.00 95.38 91 VAL A N 1
ATOM 623 C CA . VAL A 1 91 ? 5.254 -5.502 0.843 1.00 95.38 91 VAL A CA 1
ATOM 624 C C . VAL A 1 91 ? 4.784 -6.785 1.528 1.00 95.38 91 VAL A C 1
ATOM 626 O O . VAL A 1 91 ? 3.736 -6.780 2.172 1.00 95.38 91 VAL A O 1
ATOM 629 N N . GLY A 1 92 ? 5.588 -7.853 1.489 1.00 90.75 92 GLY A N 1
ATOM 630 C CA . GLY A 1 92 ? 5.292 -9.098 2.206 1.00 90.75 92 GLY A CA 1
ATOM 631 C C . GLY A 1 92 ? 5.181 -8.899 3.722 1.00 90.75 92 GLY A C 1
ATOM 632 O O . GLY A 1 92 ? 4.231 -9.372 4.346 1.00 90.75 92 GLY A O 1
ATOM 633 N N . SER A 1 93 ? 6.103 -8.135 4.315 1.00 94.38 93 SER A N 1
ATOM 634 C CA . SER A 1 93 ? 6.045 -7.752 5.734 1.00 94.38 93 SER A CA 1
ATOM 635 C C . SER A 1 93 ? 4.788 -6.934 6.063 1.00 94.38 93 SER A C 1
ATOM 637 O O . SER A 1 93 ? 4.115 -7.186 7.064 1.00 94.38 93 SER A O 1
ATOM 639 N N . SER A 1 94 ? 4.414 -6.004 5.180 1.00 93.38 94 SER A N 1
ATOM 640 C CA . SER A 1 94 ? 3.213 -5.173 5.339 1.00 93.38 94 SER A CA 1
ATOM 641 C C . SER A 1 94 ? 1.928 -6.004 5.296 1.00 93.38 94 SER A C 1
ATOM 643 O O . SER A 1 94 ? 1.034 -5.785 6.112 1.00 93.38 94 SER A O 1
ATOM 645 N N . ALA A 1 95 ? 1.856 -7.009 4.417 1.00 90.06 95 ALA A N 1
ATOM 646 C CA . ALA A 1 95 ? 0.731 -7.939 4.356 1.00 90.06 95 ALA A CA 1
ATOM 647 C C . ALA A 1 95 ? 0.598 -8.777 5.642 1.00 90.06 95 ALA A C 1
ATOM 649 O O . ALA A 1 95 ? -0.504 -8.938 6.167 1.00 90.06 95 ALA A O 1
ATOM 650 N N . LEU A 1 96 ? 1.715 -9.265 6.197 1.00 91.88 96 LEU A N 1
ATOM 651 C CA . LEU A 1 96 ? 1.715 -9.979 7.480 1.00 91.88 96 LEU A CA 1
ATOM 652 C C . LEU A 1 96 ? 1.246 -9.082 8.634 1.00 91.88 96 LEU A C 1
ATOM 654 O O . LEU A 1 96 ? 0.428 -9.510 9.449 1.00 91.88 96 LEU A O 1
ATOM 658 N N . ALA A 1 97 ? 1.723 -7.836 8.686 1.00 93.50 97 ALA A N 1
ATOM 659 C CA . ALA A 1 97 ? 1.311 -6.866 9.697 1.00 93.50 97 ALA A CA 1
ATOM 660 C C . ALA A 1 97 ? -0.183 -6.516 9.591 1.00 93.50 97 ALA A C 1
ATOM 662 O O . ALA A 1 97 ? -0.863 -6.429 10.614 1.00 93.50 97 ALA A O 1
ATOM 663 N N . ALA A 1 98 ? -0.710 -6.364 8.372 1.00 93.06 98 ALA A N 1
ATOM 664 C CA . ALA A 1 98 ? -2.130 -6.120 8.142 1.00 93.06 98 ALA A CA 1
ATOM 665 C C . ALA A 1 98 ? -2.995 -7.298 8.622 1.00 93.06 98 ALA A C 1
ATOM 667 O O . ALA A 1 98 ? -3.956 -7.081 9.355 1.00 93.06 98 ALA A O 1
ATOM 668 N N . ASN A 1 99 ? -2.611 -8.541 8.311 1.00 91.31 99 ASN A N 1
ATOM 669 C CA . ASN A 1 99 ? -3.327 -9.731 8.788 1.00 91.31 99 ASN A CA 1
ATOM 670 C C . ASN A 1 99 ? -3.326 -9.831 10.324 1.00 91.31 99 ASN A C 1
ATOM 672 O O . ASN A 1 99 ? -4.363 -10.095 10.930 1.00 91.31 99 ASN A O 1
ATOM 676 N N . ALA A 1 100 ? -2.184 -9.568 10.968 1.00 94.69 100 ALA A N 1
ATOM 677 C CA . ALA A 1 100 ? -2.096 -9.554 12.429 1.00 94.69 100 ALA A CA 1
ATOM 678 C C . ALA A 1 100 ? -2.981 -8.456 13.050 1.00 94.69 100 ALA A C 1
ATOM 680 O O . ALA A 1 100 ? -3.638 -8.680 14.068 1.00 94.69 100 ALA A O 1
ATOM 681 N N . ALA A 1 101 ? -3.034 -7.276 12.425 1.00 95.31 101 ALA A N 1
ATOM 682 C CA . ALA A 1 101 ? -3.895 -6.184 12.864 1.00 95.31 101 ALA A CA 1
ATOM 683 C C . ALA A 1 101 ? -5.389 -6.508 12.685 1.00 95.31 101 ALA A C 1
ATOM 685 O O . ALA A 1 101 ? -6.200 -6.113 13.523 1.00 95.31 101 ALA A O 1
ATOM 686 N N . GLU A 1 102 ? -5.768 -7.231 11.625 1.00 94.00 102 GLU A N 1
ATOM 687 C CA . GLU A 1 102 ? -7.146 -7.691 11.414 1.00 94.00 102 GLU A CA 1
ATOM 688 C C . GLU A 1 102 ? -7.578 -8.660 12.521 1.00 94.00 102 GLU A C 1
ATOM 690 O O . GLU A 1 102 ? -8.659 -8.505 13.094 1.00 94.00 102 GLU A O 1
ATOM 695 N N . GLU A 1 103 ? -6.712 -9.608 12.885 1.00 94.88 103 GLU A N 1
ATOM 696 C CA . GLU A 1 103 ? -6.971 -10.552 13.974 1.00 94.88 103 GLU A CA 1
ATOM 697 C C . GLU A 1 103 ? -7.093 -9.844 15.336 1.00 94.88 103 GLU A C 1
ATOM 699 O O . GLU A 1 103 ? -7.997 -10.146 16.119 1.00 94.88 103 GLU A O 1
ATOM 704 N N . GLU A 1 104 ? -6.231 -8.862 15.617 1.00 96.06 104 GLU A N 1
ATOM 705 C CA . GLU A 1 104 ? -6.312 -8.049 16.838 1.00 96.06 104 GLU A CA 1
ATOM 706 C C . GLU A 1 104 ? -7.600 -7.210 16.885 1.00 96.06 104 GLU A C 1
ATOM 708 O O . GLU A 1 104 ? -8.274 -7.152 17.918 1.00 96.06 104 GLU A O 1
ATOM 713 N N . ALA A 1 105 ? -7.995 -6.602 15.761 1.00 95.56 105 ALA A N 1
ATOM 714 C CA . ALA A 1 105 ? -9.244 -5.854 15.663 1.00 95.56 105 ALA A CA 1
ATOM 715 C C . ALA A 1 105 ? -10.462 -6.763 15.899 1.00 95.56 105 ALA A C 1
ATOM 717 O O . ALA A 1 105 ? -11.376 -6.387 16.635 1.00 95.56 105 ALA A O 1
ATOM 718 N N . ALA A 1 106 ? -10.459 -7.978 15.342 1.00 92.94 106 ALA A N 1
ATOM 719 C CA . ALA A 1 106 ? -11.515 -8.963 15.561 1.00 92.94 106 ALA A CA 1
ATOM 720 C C . ALA A 1 106 ? -11.591 -9.419 17.029 1.00 92.94 106 ALA A C 1
ATOM 722 O O . ALA A 1 106 ? -12.682 -9.468 17.604 1.00 92.94 106 ALA A O 1
ATOM 723 N N . ARG A 1 107 ? -10.443 -9.689 17.671 1.00 95.94 107 ARG A N 1
ATOM 724 C CA . ARG A 1 107 ? -10.386 -10.015 19.108 1.00 95.94 107 ARG A CA 1
ATOM 725 C C . ARG A 1 107 ? -10.934 -8.878 19.970 1.00 95.94 107 ARG A C 1
ATOM 727 O O . ARG A 1 107 ? -11.790 -9.118 20.822 1.00 95.94 107 ARG A O 1
ATOM 734 N N . THR A 1 108 ? -10.506 -7.647 19.698 1.00 95.88 108 THR A N 1
ATOM 735 C CA . THR A 1 108 ? -10.969 -6.450 20.417 1.00 95.88 108 THR A CA 1
ATOM 736 C C . THR A 1 108 ? -12.477 -6.243 20.238 1.00 95.88 108 THR A C 1
ATOM 738 O O . THR A 1 108 ? -13.178 -5.960 21.208 1.00 95.88 108 THR A O 1
ATOM 741 N N . ALA A 1 109 ? -13.015 -6.441 19.027 1.00 93.19 109 ALA A N 1
ATOM 742 C CA . ALA A 1 109 ? -14.456 -6.357 18.779 1.00 93.19 109 ALA A CA 1
ATOM 743 C C . ALA A 1 109 ? -15.241 -7.354 19.648 1.00 93.19 109 ALA A C 1
ATOM 745 O O . ALA A 1 109 ? -16.208 -6.966 20.304 1.00 93.19 109 ALA A O 1
ATOM 746 N N . GLY A 1 110 ? -14.783 -8.608 19.719 1.00 94.62 110 GLY A N 1
ATOM 747 C CA . GLY A 1 110 ? -15.409 -9.635 20.556 1.00 94.62 110 GLY A CA 1
ATOM 748 C C . GLY A 1 110 ? -15.322 -9.340 22.060 1.00 94.62 110 GLY A C 1
ATOM 749 O O . GLY A 1 110 ? -16.227 -9.679 22.822 1.00 94.62 110 GLY A O 1
ATOM 750 N N . GLU A 1 111 ? -14.259 -8.684 22.526 1.00 95.88 111 GLU A N 1
ATOM 751 C CA . GLU A 1 111 ? -14.157 -8.203 23.912 1.00 95.88 111 GLU A CA 1
ATOM 752 C C . GLU A 1 111 ? -15.169 -7.105 24.232 1.00 95.88 111 GLU A C 1
ATOM 754 O O . GLU A 1 111 ? -15.859 -7.185 25.253 1.00 95.88 111 GLU A O 1
ATOM 759 N N . VAL A 1 112 ? -15.312 -6.123 23.345 1.00 95.75 112 VAL A N 1
ATOM 760 C CA . VAL A 1 112 ? -16.283 -5.037 23.520 1.00 95.75 112 VAL A CA 1
ATOM 761 C C . VAL A 1 112 ? -17.719 -5.563 23.457 1.00 95.75 112 VAL A C 1
ATOM 763 O O . VAL A 1 112 ? -18.562 -5.128 24.238 1.00 95.75 112 VAL A O 1
ATOM 766 N N . GLU A 1 113 ? -18.007 -6.542 22.601 1.00 92.81 113 GLU A N 1
ATOM 767 C CA . GLU A 1 113 ? -19.331 -7.170 22.519 1.00 92.81 113 GLU A CA 1
ATOM 768 C C . GLU A 1 113 ? -19.688 -7.952 23.797 1.00 92.81 113 GLU A C 1
ATOM 770 O O . GLU A 1 113 ? -20.814 -7.868 24.306 1.00 92.81 113 GLU A O 1
ATOM 775 N N . ARG A 1 114 ? -18.707 -8.644 24.399 1.00 94.75 114 ARG A N 1
ATOM 776 C CA . ARG A 1 114 ? -18.869 -9.259 25.728 1.00 94.75 114 ARG A CA 1
ATOM 777 C C . ARG A 1 114 ? -19.142 -8.211 26.808 1.00 94.75 114 ARG A C 1
ATOM 779 O O . ARG A 1 114 ? -19.999 -8.441 27.662 1.00 94.75 114 ARG A O 1
ATOM 786 N N . LEU A 1 115 ? -18.460 -7.065 26.761 1.00 94.75 115 LEU A N 1
ATOM 787 C CA . LEU A 1 115 ? -18.691 -5.959 27.694 1.00 94.75 115 LEU A CA 1
ATOM 788 C C . LEU A 1 115 ? -20.094 -5.356 27.531 1.00 94.75 115 LEU A C 1
ATOM 790 O O . LEU A 1 115 ? -20.777 -5.145 28.532 1.00 94.75 115 LEU A O 1
ATOM 794 N N . ALA A 1 116 ? -20.552 -5.145 26.295 1.00 91.31 116 ALA A N 1
ATOM 795 C CA . ALA A 1 116 ? -21.902 -4.660 26.005 1.00 91.31 116 ALA A CA 1
ATOM 796 C C . ALA A 1 116 ? -22.974 -5.626 26.540 1.00 91.31 116 ALA A C 1
ATOM 798 O O . ALA A 1 116 ? -23.922 -5.212 27.206 1.00 91.31 116 ALA A O 1
ATOM 799 N N . THR A 1 117 ? -22.775 -6.933 26.345 1.00 93.06 117 THR A N 1
ATOM 800 C CA . THR A 1 117 ? -23.665 -7.970 26.891 1.00 93.06 117 THR A CA 1
ATOM 801 C C . THR A 1 117 ? -23.697 -7.944 28.424 1.00 93.06 117 THR A C 1
ATOM 803 O O . THR A 1 117 ? -24.761 -8.061 29.036 1.00 93.06 117 THR A O 1
ATOM 806 N N . ALA A 1 118 ? -22.540 -7.776 29.071 1.00 94.06 118 ALA A N 1
ATOM 807 C CA . ALA A 1 118 ? -22.455 -7.669 30.524 1.00 94.06 118 ALA A CA 1
ATOM 808 C C . ALA A 1 118 ? -23.167 -6.412 31.052 1.00 94.06 118 ALA A C 1
ATOM 810 O O . ALA A 1 118 ? -23.935 -6.515 32.009 1.00 94.06 118 ALA A O 1
ATOM 811 N N . ALA A 1 119 ? -22.972 -5.257 30.408 1.00 92.69 119 ALA A N 1
ATOM 812 C CA . ALA A 1 119 ? -23.649 -4.009 30.759 1.00 92.69 119 ALA A CA 1
ATOM 813 C C . ALA A 1 119 ? -25.177 -4.140 30.647 1.00 92.69 119 ALA A C 1
ATOM 815 O O . ALA A 1 119 ? -25.893 -3.759 31.573 1.00 92.69 119 ALA A O 1
ATOM 816 N N . ASN A 1 120 ? -25.673 -4.786 29.588 1.00 91.62 120 ASN A N 1
ATOM 817 C CA . ASN A 1 120 ? -27.103 -5.021 29.406 1.00 91.62 120 ASN A CA 1
ATOM 818 C C . ASN A 1 120 ? -27.700 -5.917 30.509 1.00 91.62 120 ASN A C 1
ATOM 820 O O . ASN A 1 120 ? -28.771 -5.636 31.055 1.00 91.62 120 ASN A O 1
ATOM 824 N N . ASN A 1 121 ? -26.976 -6.972 30.903 1.00 94.94 121 ASN A N 1
ATOM 825 C CA . ASN A 1 121 ? -27.376 -7.837 32.016 1.00 94.94 121 ASN A CA 1
ATOM 826 C C . ASN A 1 121 ? -27.440 -7.074 33.346 1.00 94.94 121 ASN A C 1
ATOM 828 O O . ASN A 1 121 ? -28.387 -7.265 34.112 1.00 94.94 121 ASN A O 1
ATOM 832 N N . VAL A 1 122 ? -26.472 -6.190 33.610 1.00 94.38 122 VAL A N 1
ATOM 833 C CA . VAL A 1 122 ? -26.505 -5.307 34.785 1.00 94.38 122 VAL A CA 1
ATOM 834 C C . VAL A 1 122 ? -27.703 -4.361 34.705 1.00 94.38 122 VAL A C 1
ATOM 836 O O . VAL A 1 122 ? -28.431 -4.246 35.687 1.00 94.38 122 VAL A O 1
ATOM 839 N N . GLY A 1 123 ? -27.979 -3.765 33.542 1.00 93.94 123 GLY A N 1
ATOM 840 C CA . GLY A 1 123 ? -29.159 -2.926 33.314 1.00 93.94 123 GLY A CA 1
ATOM 841 C C . GLY A 1 123 ? -30.475 -3.640 33.645 1.00 93.94 123 GLY A C 1
ATOM 842 O O . GLY A 1 123 ? -31.315 -3.092 34.360 1.00 93.94 123 GLY A O 1
ATOM 843 N N . ARG A 1 124 ? -30.627 -4.906 33.230 1.00 94.50 124 ARG A N 1
ATOM 844 C CA . ARG A 1 124 ? -31.777 -5.756 33.604 1.00 94.50 124 ARG A CA 1
ATOM 845 C C . ARG A 1 124 ? -31.902 -5.960 35.115 1.00 94.50 124 ARG A C 1
ATOM 847 O O . ARG A 1 124 ? -33.007 -5.882 35.648 1.00 94.50 124 ARG A O 1
ATOM 854 N N . ILE A 1 125 ? -30.793 -6.233 35.803 1.00 96.31 125 ILE A N 1
ATOM 855 C CA . ILE A 1 125 ? -30.783 -6.423 37.263 1.00 96.31 125 ILE A CA 1
ATOM 856 C C . ILE A 1 125 ? -31.162 -5.118 37.972 1.00 96.31 125 ILE A C 1
ATOM 858 O O . ILE A 1 125 ? -31.977 -5.134 38.890 1.00 96.31 125 ILE A O 1
ATOM 862 N N . VAL A 1 126 ? -30.618 -3.986 37.526 1.00 96.25 126 VAL A N 1
ATOM 863 C CA . VAL A 1 126 ? -30.919 -2.656 38.075 1.00 96.25 126 VAL A CA 1
ATOM 864 C C . VAL A 1 126 ? -32.399 -2.310 37.902 1.00 96.25 126 VAL A C 1
ATOM 866 O O . VAL A 1 126 ? -33.018 -1.835 38.853 1.00 96.25 126 VAL A O 1
ATOM 869 N N . GLY A 1 127 ? -32.988 -2.624 36.742 1.00 94.38 127 GLY A N 1
ATOM 870 C CA . GLY A 1 127 ? -34.426 -2.473 36.505 1.00 94.38 127 GLY A CA 1
ATOM 871 C C . GLY A 1 127 ? -35.275 -3.270 37.500 1.00 94.38 127 GLY A C 1
ATOM 872 O O . GLY A 1 127 ? -36.180 -2.713 38.118 1.00 94.38 127 GLY A O 1
ATOM 873 N N . LEU A 1 128 ? -34.925 -4.537 37.745 1.00 97.19 128 LEU A N 1
ATOM 874 C CA . LEU A 1 128 ? -35.609 -5.373 38.739 1.00 97.19 128 LEU A CA 1
ATOM 875 C C . LEU A 1 128 ? -35.485 -4.805 40.165 1.00 97.19 128 LEU A C 1
ATOM 877 O O . LEU A 1 128 ? -36.451 -4.822 40.925 1.00 97.19 128 LEU A O 1
ATOM 881 N N . ILE A 1 129 ? -34.313 -4.283 40.545 1.00 96.31 129 ILE A N 1
ATOM 882 C CA . ILE A 1 129 ? -34.122 -3.658 41.865 1.00 96.31 129 ILE A CA 1
ATOM 883 C C . ILE A 1 129 ? -34.987 -2.397 41.990 1.00 96.31 129 ILE A C 1
ATOM 885 O O . ILE A 1 129 ? -35.586 -2.184 43.045 1.00 96.31 129 ILE A O 1
ATOM 889 N N . SER A 1 130 ? -35.098 -1.595 40.926 1.00 95.25 130 SER A N 1
ATOM 890 C CA . SER A 1 130 ? -35.971 -0.414 40.897 1.00 95.25 130 SER A CA 1
ATOM 891 C C . SER A 1 130 ? -37.448 -0.801 41.077 1.00 95.25 130 SER A C 1
ATOM 893 O O . SER A 1 130 ? -38.149 -0.213 41.906 1.00 95.25 130 SER A O 1
ATOM 895 N N . GLU A 1 131 ? -37.909 -1.872 40.417 1.00 96.25 131 GLU A N 1
ATOM 896 C CA . GLU A 1 131 ? -39.257 -2.426 40.622 1.00 96.25 131 GLU A CA 1
ATOM 897 C C . GLU A 1 131 ? -39.488 -2.886 42.073 1.00 96.25 131 GLU A C 1
ATOM 899 O O . GLU A 1 131 ? -40.511 -2.549 42.678 1.00 96.25 131 GLU A O 1
ATOM 904 N N . ILE A 1 132 ? -38.525 -3.604 42.668 1.00 96.81 132 ILE A N 1
ATOM 905 C CA . ILE A 1 132 ? -38.589 -4.058 44.068 1.00 96.81 132 ILE A CA 1
ATOM 906 C C . ILE A 1 132 ? -38.624 -2.863 45.029 1.00 96.81 132 ILE A C 1
ATOM 908 O O . ILE A 1 132 ? -39.398 -2.867 45.991 1.00 96.81 132 ILE A O 1
ATOM 912 N N . ALA A 1 133 ? -37.827 -1.822 44.782 1.00 96.50 133 ALA A N 1
ATOM 913 C CA . ALA A 1 133 ? -37.833 -0.599 45.581 1.00 96.50 133 ALA A CA 1
ATOM 914 C C . ALA A 1 133 ? -39.194 0.112 45.497 1.00 96.50 133 ALA A C 1
ATOM 916 O O . ALA A 1 133 ? -39.743 0.521 46.523 1.00 96.50 133 ALA A O 1
ATOM 917 N N . GLY A 1 134 ? -39.791 0.179 44.302 1.00 95.56 134 GLY A N 1
ATOM 918 C CA . GLY A 1 134 ? -41.143 0.697 44.091 1.00 95.56 134 GLY A CA 1
ATOM 919 C C . GLY A 1 134 ? -42.206 -0.080 44.874 1.00 95.56 134 GLY A C 1
ATOM 920 O O . GLY A 1 134 ? -43.011 0.524 45.590 1.00 95.56 134 GLY A O 1
ATOM 921 N N . GLN A 1 135 ? -42.174 -1.415 44.814 1.00 97.00 135 GLN A N 1
ATOM 922 C CA . GLN A 1 135 ? -43.069 -2.276 45.597 1.00 97.00 135 GLN A CA 1
ATOM 923 C C . GLN A 1 135 ? -42.864 -2.099 47.105 1.00 97.00 135 GLN A C 1
ATOM 925 O O . GLN A 1 135 ? -43.838 -1.971 47.844 1.00 97.00 135 GLN A O 1
ATOM 930 N N . THR A 1 136 ? -41.612 -2.027 47.562 1.00 96.81 136 THR A N 1
ATOM 931 C CA . THR A 1 136 ? -41.265 -1.838 48.979 1.00 96.81 136 THR A CA 1
ATOM 932 C C . THR A 1 136 ? -41.775 -0.496 49.497 1.00 96.81 136 THR A C 1
ATOM 934 O O . THR A 1 136 ? -42.351 -0.429 50.581 1.00 96.81 136 THR A O 1
ATOM 937 N N . ASN A 1 137 ? -41.640 0.569 48.704 1.00 94.31 137 ASN A N 1
ATOM 938 C CA . ASN A 1 137 ? -42.175 1.889 49.028 1.00 94.31 137 ASN A CA 1
ATOM 939 C C . ASN A 1 137 ? -43.711 1.872 49.150 1.00 94.31 137 ASN A C 1
ATOM 941 O O . ASN A 1 137 ? -44.265 2.477 50.068 1.00 94.31 137 ASN A O 1
ATOM 945 N N . LEU A 1 138 ? -44.402 1.153 48.260 1.00 95.62 138 LEU A N 1
ATOM 946 C CA . LEU A 1 138 ? -45.862 1.011 48.294 1.00 95.62 138 LEU A CA 1
ATOM 947 C C . LEU A 1 138 ? -46.318 0.179 49.506 1.00 95.62 138 LEU A C 1
ATOM 949 O O . LEU A 1 138 ? -47.280 0.537 50.188 1.00 95.62 138 LEU A O 1
ATOM 953 N N . LEU A 1 139 ? -45.580 -0.881 49.837 1.00 96.00 139 LEU A N 1
ATOM 954 C CA . LEU A 1 139 ? -45.831 -1.721 51.008 1.00 96.00 139 LEU A CA 1
ATOM 955 C C . LEU A 1 139 ? -45.623 -0.941 52.317 1.00 96.00 139 LEU A C 1
ATOM 957 O O . LEU A 1 139 ? -46.459 -1.004 53.219 1.00 96.00 139 LEU A O 1
ATOM 961 N N . ALA A 1 140 ? -44.552 -0.147 52.391 1.00 95.81 140 ALA A N 1
ATOM 962 C CA . ALA A 1 140 ? -44.262 0.733 53.518 1.00 95.81 140 ALA A CA 1
ATOM 963 C C . ALA A 1 140 ? -45.327 1.826 53.683 1.00 95.81 1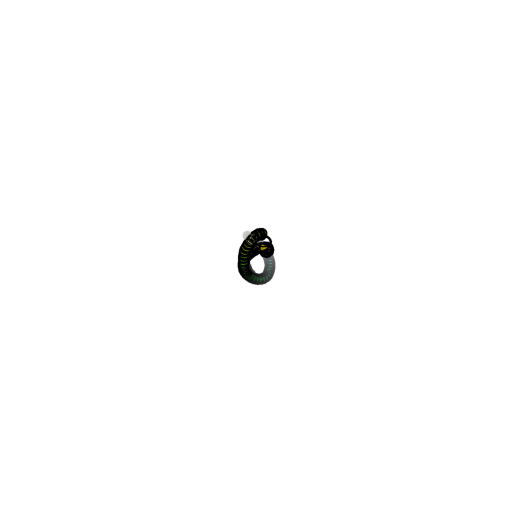40 ALA A C 1
ATOM 965 O O . ALA A 1 140 ? -45.749 2.106 54.803 1.00 95.81 140 ALA A O 1
ATOM 966 N N . LEU A 1 141 ? -45.822 2.396 52.579 1.00 93.19 141 LEU A N 1
ATOM 967 C CA . LEU A 1 141 ? -46.923 3.359 52.600 1.00 93.19 141 LEU A CA 1
ATOM 968 C C . LEU A 1 141 ? -48.202 2.747 53.189 1.00 93.19 141 LEU A C 1
ATOM 970 O O . LEU A 1 141 ? -48.815 3.358 54.064 1.00 93.19 141 LEU A O 1
ATOM 974 N N . ASN A 1 142 ? -48.575 1.538 52.761 1.00 94.56 142 ASN A N 1
ATOM 975 C CA . ASN A 1 142 ? -49.726 0.824 53.319 1.00 94.56 142 ASN A CA 1
ATOM 976 C C . ASN A 1 142 ? -49.549 0.559 54.823 1.00 94.56 142 ASN A C 1
ATOM 978 O O . ASN A 1 142 ? -50.481 0.768 55.598 1.00 94.56 142 ASN A O 1
ATOM 982 N N . ALA A 1 143 ? -48.343 0.176 55.254 1.00 94.25 143 ALA A N 1
ATOM 983 C CA . ALA A 1 143 ? -48.030 -0.006 56.670 1.00 94.25 143 ALA A CA 1
ATOM 984 C C . ALA A 1 143 ? -48.121 1.308 57.468 1.00 94.25 143 ALA A C 1
ATOM 986 O O . ALA A 1 143 ? -48.636 1.308 58.584 1.00 94.25 143 ALA A O 1
ATOM 987 N N . THR A 1 144 ? -47.681 2.441 56.903 1.00 92.56 144 THR A N 1
ATOM 988 C CA . THR A 1 144 ? -47.850 3.766 57.526 1.00 92.56 144 THR A CA 1
ATOM 989 C C . THR A 1 144 ? -49.330 4.122 57.701 1.00 92.56 144 THR A C 1
ATOM 991 O O . THR A 1 144 ? -49.706 4.645 58.750 1.00 92.56 144 THR A O 1
ATOM 994 N N . ILE A 1 145 ? -50.174 3.821 56.707 1.00 91.50 145 ILE A N 1
ATOM 995 C CA . ILE A 1 145 ? -51.625 4.064 56.769 1.00 91.50 145 ILE A CA 1
ATOM 996 C C . ILE A 1 145 ? -52.263 3.230 57.886 1.00 91.50 145 ILE A C 1
ATOM 998 O O . ILE A 1 145 ? -52.999 3.772 58.712 1.00 91.50 145 ILE A O 1
ATOM 1002 N N . GLU A 1 146 ? -51.948 1.936 57.962 1.00 94.38 146 GLU A N 1
ATOM 1003 C CA . GLU A 1 146 ? -52.546 1.059 58.973 1.00 94.38 146 GLU A CA 1
ATOM 1004 C C . GLU A 1 146 ? -52.031 1.374 60.387 1.00 94.38 146 GLU A C 1
ATOM 1006 O O . GLU A 1 146 ? -52.798 1.357 61.350 1.00 94.38 146 GLU A O 1
ATOM 1011 N N . ALA A 1 147 ? -50.760 1.771 60.520 1.00 92.81 147 ALA A N 1
ATOM 1012 C CA . ALA A 1 147 ? -50.200 2.246 61.782 1.00 92.81 147 ALA A CA 1
ATOM 1013 C C . ALA A 1 147 ? -50.890 3.530 62.277 1.00 92.81 147 ALA A C 1
ATOM 1015 O O . ALA A 1 147 ? -51.182 3.646 63.467 1.00 92.81 147 ALA A O 1
ATOM 1016 N N . ALA A 1 148 ? -51.211 4.466 61.375 1.00 90.19 148 ALA A N 1
ATOM 1017 C CA . ALA A 1 148 ? -51.993 5.655 61.715 1.00 90.19 148 ALA A CA 1
ATOM 1018 C C . ALA A 1 148 ? -53.424 5.294 62.152 1.00 90.19 148 ALA A C 1
ATOM 1020 O O . ALA A 1 148 ? -53.967 5.900 63.077 1.00 90.19 148 ALA A O 1
ATOM 1021 N N . ARG A 1 149 ? -54.017 4.266 61.534 1.00 92.25 149 ARG A N 1
ATOM 1022 C CA . ARG A 1 149 ? -55.354 3.758 61.869 1.00 92.25 149 ARG A CA 1
ATOM 1023 C C . ARG A 1 149 ? -55.421 3.118 63.260 1.00 92.25 149 ARG A C 1
ATOM 1025 O O . ARG A 1 149 ? -56.449 3.219 63.923 1.00 92.25 149 ARG A O 1
ATOM 1032 N N . ALA A 1 150 ? -54.326 2.510 63.715 1.00 91.94 150 ALA A N 1
ATOM 1033 C CA . ALA A 1 150 ? -54.189 1.931 65.053 1.00 91.94 150 ALA A CA 1
ATOM 1034 C C . ALA A 1 150 ? -53.946 2.972 66.174 1.00 91.94 150 ALA A C 1
ATOM 1036 O O . ALA A 1 150 ? -53.917 2.609 67.353 1.00 91.94 150 ALA A O 1
ATOM 1037 N N . GLY A 1 151 ? -53.778 4.260 65.843 1.00 89.50 151 GLY A N 1
ATOM 1038 C CA . GLY A 1 151 ? -53.595 5.339 66.820 1.00 89.50 151 GLY A CA 1
ATOM 1039 C C . GLY A 1 151 ? -52.317 5.191 67.659 1.00 89.50 151 GLY A C 1
ATOM 1040 O O . GLY A 1 151 ? -51.249 4.878 67.136 1.00 89.50 151 GLY A O 1
ATOM 1041 N N . GLU A 1 152 ? -52.410 5.405 68.978 1.00 87.94 152 GLU A N 1
ATOM 1042 C CA . GLU A 1 152 ? -51.263 5.305 69.907 1.00 87.94 152 GLU A CA 1
ATOM 1043 C C . GLU A 1 152 ? -50.606 3.910 69.906 1.00 87.94 152 GLU A C 1
ATOM 1045 O O . GLU A 1 152 ? -49.389 3.804 70.048 1.00 87.94 152 GLU A O 1
ATOM 1050 N N . ALA A 1 153 ? -51.371 2.836 69.673 1.00 86.25 153 ALA A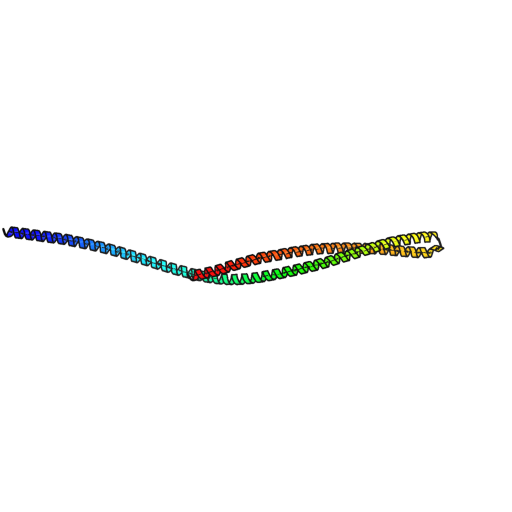 N 1
ATOM 1051 C CA . ALA A 1 153 ? -50.835 1.473 69.635 1.00 86.25 153 ALA A CA 1
ATOM 1052 C C . ALA A 1 153 ? -49.936 1.209 68.407 1.00 86.25 153 ALA A C 1
ATOM 1054 O O . ALA A 1 153 ? -49.084 0.323 68.443 1.00 86.25 153 ALA A O 1
ATOM 1055 N N . GLY A 1 154 ? -50.096 1.987 67.328 1.00 91.25 154 GLY A N 1
ATOM 1056 C CA . GLY A 1 154 ? -49.346 1.844 66.076 1.00 91.25 154 GLY A CA 1
ATOM 1057 C C . GLY A 1 154 ? -48.072 2.688 65.987 1.00 91.25 154 GLY A C 1
ATOM 1058 O O . GLY A 1 154 ? -47.350 2.595 64.995 1.00 91.25 154 GLY A O 1
ATOM 1059 N N . ARG A 1 155 ? -47.757 3.508 67.000 1.00 89.06 155 ARG A N 1
ATOM 1060 C CA . ARG A 1 155 ? -46.701 4.535 66.920 1.00 89.06 155 ARG A CA 1
ATOM 1061 C C . ARG A 1 155 ? -45.315 3.980 66.571 1.00 89.06 155 ARG A C 1
ATOM 1063 O O . ARG A 1 155 ? -44.623 4.552 65.736 1.00 89.06 155 ARG A O 1
ATOM 1070 N N . GLY A 1 156 ? -44.928 2.848 67.166 1.00 90.44 156 GLY A N 1
ATOM 1071 C CA . GLY A 1 156 ? -43.655 2.179 66.859 1.00 90.44 156 GLY A CA 1
ATOM 1072 C C . GLY A 1 156 ? -43.606 1.616 65.434 1.00 90.44 156 GLY A C 1
ATOM 1073 O O . GLY A 1 156 ? -42.603 1.771 64.742 1.00 90.44 156 GLY A O 1
ATOM 1074 N N . PHE A 1 157 ? -44.718 1.045 64.959 1.00 92.44 157 PHE A N 1
ATOM 1075 C CA . PHE A 1 157 ? -44.851 0.569 63.578 1.00 92.44 157 PHE A CA 1
ATOM 1076 C C . PHE A 1 157 ? -44.803 1.715 62.563 1.00 92.44 157 PHE A C 1
ATOM 1078 O O . PHE A 1 157 ? -44.206 1.556 61.501 1.00 92.44 157 PHE A O 1
ATOM 1085 N N . ALA A 1 158 ? -45.370 2.879 62.894 1.00 92.25 158 ALA A N 1
ATOM 1086 C CA . ALA A 1 158 ? -45.329 4.057 62.031 1.00 92.25 158 ALA A CA 1
ATOM 1087 C C . ALA A 1 158 ? -43.890 4.543 61.784 1.00 92.25 158 ALA A C 1
ATOM 1089 O O . ALA A 1 158 ? -43.557 4.894 60.653 1.00 92.25 158 ALA A O 1
ATOM 1090 N N . VAL A 1 159 ? -43.029 4.517 62.812 1.00 94.19 159 VAL A N 1
ATOM 1091 C CA . VAL A 1 159 ? -41.609 4.895 62.683 1.00 94.19 159 VAL A CA 1
ATOM 1092 C C . VAL A 1 159 ? -40.871 3.926 61.762 1.00 94.19 159 VAL A C 1
ATOM 1094 O O . VAL A 1 159 ? -40.216 4.361 60.820 1.00 94.19 159 VAL A O 1
ATOM 1097 N N . VAL A 1 160 ? -41.031 2.615 61.973 1.00 95.62 160 VAL A N 1
ATOM 1098 C CA . VAL A 1 160 ? -40.391 1.600 61.119 1.00 95.62 160 VAL A CA 1
ATOM 1099 C C . VAL A 1 160 ? -40.879 1.713 59.673 1.00 95.62 160 VAL A C 1
ATOM 1101 O O . VAL A 1 160 ? -40.071 1.681 58.750 1.00 95.62 160 VAL A O 1
ATOM 1104 N N . ALA A 1 161 ? -42.184 1.898 59.457 1.00 95.38 161 ALA A N 1
ATOM 1105 C CA . ALA A 1 161 ? -42.740 2.064 58.117 1.00 95.38 161 ALA A CA 1
ATOM 1106 C C . ALA A 1 161 ? -42.181 3.312 57.407 1.00 95.38 161 ALA A C 1
ATOM 1108 O O . ALA A 1 161 ? -41.872 3.250 56.218 1.00 95.38 161 ALA A O 1
ATOM 1109 N N . ALA A 1 162 ? -41.999 4.426 58.125 1.00 93.75 162 ALA A N 1
ATOM 1110 C CA . ALA A 1 162 ? -41.380 5.631 57.576 1.00 93.75 162 ALA A CA 1
ATOM 1111 C C . ALA A 1 162 ? -39.900 5.415 57.208 1.00 93.75 162 ALA A C 1
ATOM 1113 O O . ALA A 1 162 ? -39.479 5.845 56.133 1.00 93.75 162 ALA A O 1
ATOM 1114 N N . GLU A 1 163 ? -39.138 4.704 58.044 1.00 96.31 163 GLU A N 1
ATOM 1115 C CA . GLU A 1 163 ? -37.732 4.369 57.782 1.00 96.31 163 GLU A CA 1
ATOM 1116 C C . GLU A 1 163 ? -37.595 3.482 56.532 1.00 96.31 163 GLU A C 1
ATOM 1118 O O . GLU A 1 163 ? -36.820 3.786 55.624 1.00 96.31 163 GLU A O 1
ATOM 1123 N N . VAL A 1 164 ? -38.419 2.428 56.427 1.00 97.06 164 VAL A N 1
ATOM 1124 C CA . VAL A 1 164 ? -38.452 1.530 55.257 1.00 97.06 164 VAL A CA 1
ATOM 1125 C C . VAL A 1 164 ? -38.822 2.300 53.991 1.00 97.06 164 VAL A C 1
ATOM 1127 O O . VAL A 1 164 ? -38.205 2.100 52.945 1.00 97.06 164 VAL A O 1
ATOM 1130 N N . LYS A 1 165 ? -39.792 3.218 54.074 1.00 94.94 165 LYS A N 1
ATOM 1131 C CA . LYS A 1 165 ? -40.163 4.092 52.955 1.00 94.94 165 LYS A CA 1
ATOM 1132 C C . LYS A 1 165 ? -38.988 4.977 52.516 1.00 94.94 165 LYS A C 1
ATOM 1134 O O . LYS A 1 165 ? -38.747 5.128 51.319 1.00 94.94 165 LYS A O 1
ATOM 1139 N N . GLY A 1 166 ? -38.249 5.543 53.472 1.00 96.38 166 GLY A N 1
ATOM 1140 C CA . GLY A 1 166 ? -37.053 6.347 53.215 1.00 96.38 166 GLY A CA 1
ATOM 1141 C C . GLY A 1 166 ? -35.952 5.554 52.509 1.00 96.38 166 GLY A C 1
ATOM 1142 O O . GLY A 1 166 ? -35.434 6.008 51.485 1.00 96.38 166 GLY A O 1
ATOM 1143 N N . LEU A 1 167 ? -35.660 4.347 53.003 1.00 96.69 167 LEU A N 1
ATOM 1144 C CA . LEU A 1 167 ? -34.699 3.425 52.394 1.00 96.69 167 LEU A CA 1
ATOM 1145 C C . LEU A 1 167 ? -35.121 3.026 50.977 1.00 96.69 167 LEU A C 1
ATOM 1147 O O . LEU A 1 167 ? -34.310 3.116 50.063 1.00 96.69 167 LEU A O 1
ATOM 1151 N N . ALA A 1 168 ? -36.392 2.677 50.762 1.00 96.44 168 ALA A N 1
ATOM 1152 C CA . ALA A 1 168 ? -36.902 2.321 49.439 1.00 96.44 168 ALA A CA 1
ATOM 1153 C C . ALA A 1 168 ? -36.757 3.474 48.427 1.00 96.44 168 ALA A C 1
ATOM 1155 O O . ALA A 1 168 ? -36.319 3.260 47.298 1.00 96.44 168 ALA A O 1
ATOM 1156 N N . ALA A 1 169 ? -37.047 4.714 48.838 1.00 94.81 169 ALA A N 1
ATOM 1157 C CA . ALA A 1 169 ? -36.838 5.892 47.996 1.00 94.81 169 ALA A CA 1
ATOM 1158 C C . ALA A 1 169 ? -35.350 6.157 47.707 1.00 94.81 169 ALA A C 1
ATOM 1160 O O . ALA A 1 169 ? -34.997 6.598 46.613 1.00 94.81 169 ALA A O 1
ATOM 1161 N N . GLN A 1 170 ? -34.463 5.897 48.672 1.00 96.94 170 GLN A N 1
ATOM 1162 C CA . GLN A 1 170 ? -33.019 5.986 48.461 1.00 96.94 170 GLN A CA 1
ATOM 1163 C C . GLN A 1 170 ? -32.522 4.909 47.490 1.00 96.94 170 GLN A C 1
ATOM 1165 O O . GLN A 1 170 ? -31.734 5.231 46.603 1.00 96.94 170 GLN A O 1
ATOM 1170 N N . THR A 1 171 ? -33.010 3.672 47.610 1.00 96.50 171 THR A N 1
ATOM 1171 C CA . THR A 1 171 ? -32.698 2.583 46.678 1.00 96.50 171 THR A CA 1
ATOM 1172 C C . THR A 1 171 ? -33.140 2.931 45.260 1.00 96.50 171 THR A C 1
ATOM 1174 O O . THR A 1 171 ? -32.326 2.804 44.354 1.00 96.50 171 THR A O 1
ATOM 1177 N N . ALA A 1 172 ? -34.364 3.440 45.074 1.00 94.75 172 ALA A N 1
ATOM 1178 C CA . ALA A 1 172 ? -34.870 3.838 43.758 1.00 94.75 172 ALA A CA 1
ATOM 1179 C C . ALA A 1 172 ? -33.987 4.909 43.090 1.00 94.75 172 ALA A C 1
ATOM 1181 O O . ALA A 1 172 ? -33.597 4.770 41.932 1.00 94.75 172 ALA A O 1
ATOM 1182 N N . ARG A 1 173 ? -33.584 5.943 43.844 1.00 95.69 173 ARG A N 1
ATOM 1183 C CA . ARG A 1 173 ? -32.658 6.971 43.337 1.00 95.69 173 ARG A CA 1
ATOM 1184 C C . ARG A 1 173 ? -31.300 6.390 42.947 1.00 95.69 173 ARG A C 1
ATOM 1186 O O . ARG A 1 173 ? -30.779 6.721 41.889 1.00 95.69 173 ARG A O 1
ATOM 1193 N N . ALA A 1 174 ? -30.742 5.511 43.779 1.00 96.31 174 ALA A N 1
ATOM 1194 C CA . ALA A 1 174 ? -29.468 4.866 43.481 1.00 96.31 174 ALA A CA 1
ATOM 1195 C C . ALA A 1 174 ? -29.559 3.976 42.230 1.00 96.31 174 ALA A C 1
ATOM 1197 O O . ALA A 1 174 ? -28.642 3.974 41.412 1.00 96.31 174 ALA A O 1
ATOM 1198 N N . THR A 1 175 ? -30.664 3.246 42.039 1.00 96.19 175 THR A N 1
ATOM 1199 C CA . THR A 1 175 ? -30.871 2.448 40.824 1.00 96.19 175 THR A CA 1
ATOM 1200 C C . THR A 1 175 ? -31.033 3.307 39.576 1.00 96.19 175 THR A C 1
ATOM 1202 O O . THR A 1 175 ? -30.494 2.930 38.540 1.00 96.19 175 THR A O 1
ATOM 1205 N N . ASP A 1 176 ? -31.691 4.465 39.664 1.00 94.69 176 ASP A N 1
ATOM 1206 C CA . ASP A 1 176 ? -31.816 5.393 38.532 1.00 94.69 176 ASP A CA 1
ATOM 1207 C C . ASP A 1 176 ? -30.451 5.970 38.120 1.00 94.69 176 ASP A C 1
ATOM 1209 O O . ASP A 1 176 ? -30.128 6.026 36.931 1.00 94.69 176 ASP A O 1
ATOM 1213 N N . GLU A 1 177 ? -29.604 6.333 39.089 1.00 96.25 177 GLU A N 1
ATOM 1214 C CA . GLU A 1 177 ? -28.230 6.770 38.812 1.00 96.25 177 GLU A CA 1
ATOM 1215 C C . GLU A 1 177 ? -27.405 5.664 38.138 1.00 96.25 177 GLU A C 1
ATOM 1217 O O . GLU A 1 177 ? -26.717 5.920 37.146 1.00 96.25 177 GLU A O 1
ATOM 1222 N N . ILE A 1 178 ? -27.494 4.422 38.631 1.00 95.69 178 ILE A N 1
ATOM 1223 C CA . ILE A 1 178 ? -26.802 3.280 38.019 1.00 95.69 178 ILE A CA 1
ATOM 1224 C C . ILE A 1 178 ? -27.334 3.024 36.603 1.00 95.69 178 ILE A C 1
ATOM 1226 O O . ILE A 1 178 ? -26.536 2.771 35.703 1.00 95.69 178 ILE A O 1
ATOM 1230 N N . ALA A 1 179 ? -28.646 3.124 36.374 1.00 94.06 179 ALA A N 1
ATOM 1231 C CA . ALA A 1 179 ? -29.237 2.962 35.047 1.00 94.06 179 ALA A CA 1
ATOM 1232 C C . ALA A 1 179 ? -28.688 3.999 34.052 1.00 94.06 179 ALA A C 1
ATOM 1234 O O . ALA A 1 179 ? -28.313 3.636 32.937 1.00 94.06 179 ALA A O 1
ATOM 1235 N N . GLY A 1 180 ? -28.544 5.260 34.478 1.00 94.75 180 GLY A N 1
ATOM 1236 C CA . GLY A 1 180 ? -27.881 6.299 33.685 1.00 94.75 180 GLY A CA 1
ATOM 1237 C C . GLY A 1 180 ? -26.438 5.933 33.321 1.00 94.75 180 GLY A C 1
ATOM 1238 O O . GLY A 1 180 ? -26.046 6.034 32.159 1.00 94.75 180 GLY A O 1
ATOM 1239 N N . ARG A 1 181 ? -25.662 5.413 34.282 1.00 94.75 181 ARG A N 1
ATOM 1240 C CA . ARG A 1 181 ? -24.292 4.926 34.027 1.00 94.75 181 ARG A CA 1
ATOM 1241 C C . ARG A 1 181 ? -24.247 3.732 33.078 1.00 94.75 181 ARG A C 1
ATOM 1243 O O . ARG A 1 181 ? -23.334 3.650 32.262 1.00 94.75 181 ARG A O 1
ATOM 1250 N N . MET A 1 182 ? -25.208 2.813 33.161 1.00 94.06 182 MET A N 1
ATOM 1251 C CA . MET A 1 182 ? -25.277 1.678 32.234 1.00 94.06 182 MET A CA 1
ATOM 1252 C C . MET A 1 182 ? -25.554 2.147 30.804 1.00 94.06 182 MET A C 1
ATOM 1254 O O . MET A 1 182 ? -24.889 1.677 29.886 1.00 94.06 182 MET A O 1
ATOM 1258 N N . ALA A 1 183 ? -26.441 3.129 30.620 1.00 92.25 183 ALA A N 1
ATOM 1259 C CA . ALA A 1 183 ? -26.702 3.721 29.309 1.00 92.25 183 ALA A CA 1
ATOM 1260 C C . ALA A 1 183 ? -25.459 4.424 28.723 1.00 92.25 183 ALA A C 1
ATOM 1262 O O . ALA A 1 183 ? -25.174 4.287 27.533 1.00 92.25 183 ALA A O 1
ATOM 1263 N N . GLU A 1 184 ? -24.679 5.131 29.551 1.00 95.06 184 GLU A N 1
ATOM 1264 C CA . GLU A 1 184 ? -23.393 5.718 29.137 1.00 95.06 184 GLU A CA 1
ATOM 1265 C C . GLU A 1 184 ? -22.397 4.638 28.668 1.00 95.06 184 GLU A C 1
ATOM 1267 O O . GLU A 1 184 ? -21.741 4.805 27.637 1.00 95.06 184 GLU A O 1
ATOM 1272 N N . ILE A 1 185 ? -22.306 3.509 29.383 1.00 94.56 185 ILE A N 1
ATOM 1273 C CA . ILE A 1 185 ? -21.429 2.381 29.024 1.00 94.56 185 ILE A CA 1
ATOM 1274 C C . ILE A 1 185 ? -21.891 1.701 27.727 1.00 94.56 185 ILE A C 1
ATOM 1276 O O . ILE A 1 185 ? -21.062 1.407 26.863 1.00 94.56 185 ILE A O 1
ATOM 1280 N N . GLU A 1 186 ? -23.192 1.466 27.549 1.00 90.25 186 GLU A N 1
ATOM 1281 C CA . GLU A 1 186 ? -23.747 0.906 26.308 1.00 90.25 186 GLU A CA 1
ATOM 1282 C C . GLU A 1 186 ? -23.464 1.821 25.104 1.00 90.25 186 GLU A C 1
ATOM 1284 O O . GLU A 1 186 ? -23.016 1.358 24.053 1.00 90.25 186 GLU A O 1
ATOM 1289 N N . ALA A 1 187 ? -23.625 3.138 25.262 1.00 94.00 187 ALA A N 1
ATOM 1290 C CA . ALA A 1 187 ? -23.293 4.095 24.209 1.00 94.00 187 ALA A CA 1
ATOM 1291 C C . ALA A 1 187 ? -21.791 4.086 23.868 1.00 94.00 187 ALA A C 1
ATOM 1293 O O . ALA A 1 187 ? -21.417 4.060 22.691 1.00 94.00 187 ALA A O 1
ATOM 1294 N N . ALA A 1 188 ? -20.918 4.068 24.881 1.00 95.31 188 ALA A N 1
ATOM 1295 C CA . ALA A 1 188 ? -19.468 4.045 24.690 1.00 95.31 188 ALA A CA 1
ATOM 1296 C C . ALA A 1 188 ? -18.982 2.739 24.033 1.00 95.31 188 ALA A C 1
ATOM 1298 O O . ALA A 1 188 ? -18.127 2.765 23.142 1.00 95.31 188 ALA A O 1
ATOM 1299 N N . THR A 1 189 ? -19.546 1.596 24.427 1.00 94.50 189 THR A N 1
ATOM 1300 C CA . THR A 1 189 ? -19.245 0.296 23.806 1.00 94.50 189 THR A CA 1
ATOM 1301 C C . THR A 1 189 ? -19.725 0.247 22.357 1.00 94.50 189 THR A C 1
ATOM 1303 O O . THR A 1 189 ? -18.948 -0.136 21.483 1.00 94.50 189 THR A O 1
ATOM 1306 N N . GLY A 1 190 ? -20.931 0.740 22.057 1.00 92.31 190 GLY A N 1
ATOM 1307 C CA . GLY A 1 190 ? -21.429 0.861 20.682 1.00 92.31 190 GLY A CA 1
ATOM 1308 C C . GLY A 1 190 ? -20.539 1.736 19.789 1.00 92.31 190 GLY A C 1
ATOM 1309 O O . GLY A 1 190 ? -20.195 1.345 18.670 1.00 92.31 190 GLY A O 1
ATOM 1310 N N . ALA A 1 191 ? -20.090 2.888 20.296 1.00 95.44 191 ALA A N 1
ATOM 1311 C CA . ALA A 1 191 ? -19.137 3.748 19.590 1.00 95.44 191 ALA A CA 1
ATOM 1312 C C . ALA A 1 191 ? -17.793 3.038 19.339 1.00 95.44 191 ALA A C 1
ATOM 1314 O O . ALA A 1 191 ? -17.220 3.157 18.253 1.00 95.44 191 ALA A O 1
ATOM 1315 N N . SER A 1 192 ? -17.325 2.252 20.311 1.00 95.88 192 SER A N 1
ATOM 1316 C CA . SER A 1 192 ? -16.080 1.483 20.213 1.00 95.88 192 SER A CA 1
ATOM 1317 C C . SER A 1 192 ? -16.167 0.393 19.139 1.00 95.88 192 SER A C 1
ATOM 1319 O O . SER A 1 192 ? -15.270 0.298 18.305 1.00 95.88 192 SER A O 1
ATOM 1321 N N . VAL A 1 193 ? -17.270 -0.365 19.075 1.00 92.94 193 VAL A N 1
ATOM 1322 C CA . VAL A 1 193 ? -17.507 -1.367 18.013 1.00 92.94 193 VAL A CA 1
ATOM 1323 C C . VAL A 1 193 ? -17.514 -0.721 16.627 1.00 92.94 193 VAL A C 1
ATOM 1325 O O . VAL A 1 193 ? -16.899 -1.242 15.693 1.00 92.94 193 VAL A O 1
ATOM 1328 N N . SER A 1 194 ? -18.166 0.437 16.482 1.00 93.94 194 SER A N 1
ATOM 1329 C CA . SER A 1 194 ? -18.172 1.189 15.221 1.00 93.94 194 SER A CA 1
ATOM 1330 C C . SER A 1 194 ? -16.757 1.619 14.810 1.00 93.94 194 SER A C 1
ATOM 1332 O O . SER A 1 194 ? -16.351 1.411 13.663 1.00 93.94 194 SER A O 1
ATOM 1334 N N . GLY A 1 195 ? -15.967 2.133 15.760 1.00 96.38 195 GLY A N 1
ATOM 1335 C CA . GLY A 1 195 ? -14.566 2.497 15.543 1.00 96.38 195 GLY A CA 1
ATOM 1336 C C . GLY A 1 195 ? -13.703 1.307 15.115 1.00 96.38 195 GLY A C 1
ATOM 1337 O O . GLY A 1 195 ? -12.996 1.393 14.111 1.00 96.38 195 GLY A O 1
ATOM 1338 N N . ILE A 1 196 ? -13.821 0.173 15.810 1.00 95.50 196 ILE A N 1
ATOM 1339 C CA . ILE A 1 196 ? -13.097 -1.066 15.485 1.00 95.50 196 ILE A CA 1
ATOM 1340 C C . ILE A 1 196 ? -13.491 -1.583 14.095 1.00 95.50 196 ILE A C 1
ATOM 1342 O O . ILE A 1 196 ? -12.628 -1.964 13.307 1.00 95.50 196 ILE A O 1
ATOM 1346 N N . THR A 1 197 ? -14.776 -1.521 13.741 1.00 92.44 197 THR A N 1
ATOM 1347 C CA . THR A 1 197 ? -15.257 -1.891 12.398 1.00 92.44 197 THR A CA 1
ATOM 1348 C C . THR A 1 197 ? -14.660 -0.984 11.317 1.00 92.44 197 THR A C 1
ATOM 1350 O O . THR A 1 197 ? -14.318 -1.447 10.226 1.00 92.44 197 THR A O 1
ATOM 1353 N N . GLY A 1 198 ? -14.512 0.312 11.611 1.00 96.00 198 GLY A N 1
ATOM 1354 C CA . GLY A 1 198 ? -13.812 1.263 10.750 1.00 96.00 198 GLY A CA 1
ATOM 1355 C C . GLY A 1 198 ? -12.343 0.891 10.550 1.00 96.00 198 GLY A C 1
ATOM 1356 O O . GLY A 1 198 ? -11.888 0.819 9.411 1.00 96.00 198 GLY A O 1
ATOM 1357 N N . ILE A 1 199 ? -11.633 0.574 11.635 1.00 94.81 199 ILE A N 1
ATOM 1358 C CA . ILE A 1 199 ? -10.234 0.120 11.605 1.00 94.81 199 ILE A CA 1
ATOM 1359 C C . ILE A 1 199 ? -10.091 -1.159 10.768 1.00 94.81 199 ILE A C 1
ATOM 1361 O O . ILE A 1 199 ? -9.252 -1.212 9.871 1.00 94.81 199 ILE A O 1
ATOM 1365 N N . ALA A 1 200 ? -10.958 -2.153 10.976 1.00 93.81 200 ALA A N 1
ATOM 1366 C CA . ALA A 1 200 ? -10.952 -3.402 10.213 1.00 93.81 200 ALA A CA 1
ATOM 1367 C C . ALA A 1 200 ? -11.212 -3.192 8.708 1.00 93.81 200 ALA A C 1
ATOM 1369 O O . ALA A 1 200 ? -10.753 -3.972 7.873 1.00 93.81 200 ALA A O 1
ATOM 1370 N N . ARG A 1 201 ? -11.954 -2.145 8.323 1.00 95.12 201 ARG A N 1
ATOM 1371 C CA . ARG A 1 201 ? -12.104 -1.762 6.910 1.00 95.12 201 ARG A CA 1
ATOM 1372 C C . ARG A 1 201 ? -10.798 -1.195 6.356 1.00 95.12 201 ARG A C 1
ATOM 1374 O O . ARG A 1 201 ? -10.336 -1.674 5.328 1.00 95.12 201 ARG A O 1
ATOM 1381 N N . THR A 1 202 ? -10.185 -0.248 7.064 1.00 95.62 202 THR A N 1
ATOM 1382 C CA . THR A 1 202 ? -8.901 0.351 6.668 1.00 95.62 202 THR A CA 1
ATOM 1383 C C . THR A 1 202 ? -7.801 -0.702 6.525 1.00 95.62 202 THR A C 1
ATOM 1385 O O . THR A 1 202 ? -7.020 -0.647 5.581 1.00 95.62 202 THR A O 1
ATOM 1388 N N . ILE A 1 203 ? -7.755 -1.694 7.418 1.00 94.88 203 ILE A N 1
ATOM 1389 C CA . ILE A 1 203 ? -6.790 -2.799 7.343 1.00 94.88 203 ILE A CA 1
ATOM 1390 C C . ILE A 1 203 ? -7.012 -3.648 6.086 1.00 94.88 203 ILE A C 1
ATOM 1392 O O . ILE A 1 203 ? -6.056 -3.939 5.373 1.00 94.88 203 ILE A O 1
ATOM 1396 N N . ARG A 1 204 ? -8.263 -3.987 5.751 1.00 92.31 204 ARG A N 1
ATOM 1397 C CA . ARG A 1 204 ? -8.565 -4.717 4.507 1.00 92.31 204 ARG A CA 1
ATOM 1398 C C . ARG A 1 204 ? -8.181 -3.929 3.257 1.00 92.31 204 ARG A C 1
ATOM 1400 O O . ARG A 1 204 ? -7.668 -4.516 2.304 1.00 92.31 204 ARG A O 1
ATOM 1407 N N . ASP A 1 205 ? -8.380 -2.613 3.266 1.00 94.00 205 ASP A N 1
ATOM 1408 C CA . ASP A 1 205 ? -7.924 -1.746 2.177 1.00 94.00 205 ASP A CA 1
ATOM 1409 C C . ASP A 1 205 ? -6.391 -1.749 2.058 1.00 94.00 205 ASP A C 1
ATOM 1411 O O . ASP A 1 205 ? -5.872 -1.837 0.944 1.00 94.00 205 ASP A O 1
ATOM 1415 N N . LEU A 1 206 ? -5.661 -1.740 3.180 1.00 92.19 206 LEU A N 1
ATOM 1416 C CA . LEU A 1 206 ? -4.198 -1.879 3.198 1.00 92.19 206 LEU A CA 1
ATOM 1417 C C . LEU A 1 206 ? -3.731 -3.233 2.649 1.00 92.19 206 LEU A C 1
ATOM 1419 O O . LEU A 1 206 ? -2.778 -3.270 1.868 1.00 92.19 206 LEU A O 1
ATOM 1423 N N . SER A 1 207 ? -4.403 -4.333 3.001 1.00 90.62 207 SER A N 1
ATOM 1424 C CA . SER A 1 207 ? -4.096 -5.662 2.452 1.00 90.62 207 SER A CA 1
ATOM 1425 C C . SER A 1 207 ? -4.302 -5.703 0.938 1.00 90.62 207 SER A C 1
ATOM 1427 O O . SER A 1 207 ? -3.455 -6.223 0.213 1.00 90.62 207 SER A O 1
ATOM 1429 N N . ARG A 1 208 ? -5.385 -5.096 0.432 1.00 92.25 208 ARG A N 1
ATOM 1430 C CA . ARG A 1 208 ? -5.631 -4.986 -1.013 1.00 92.25 208 ARG A CA 1
ATOM 1431 C C . ARG A 1 208 ? -4.540 -4.173 -1.710 1.00 92.25 208 ARG A C 1
ATOM 1433 O O . ARG A 1 208 ? -3.983 -4.645 -2.692 1.00 92.25 208 ARG A O 1
ATOM 1440 N N . ILE A 1 209 ? -4.205 -2.994 -1.182 1.00 92.00 209 ILE A N 1
ATOM 1441 C CA . ILE A 1 209 ? -3.143 -2.139 -1.736 1.00 92.00 209 ILE A CA 1
ATOM 1442 C C . ILE A 1 209 ? -1.800 -2.879 -1.745 1.00 92.00 209 ILE A C 1
ATOM 1444 O O . ILE A 1 209 ? -1.069 -2.798 -2.724 1.00 92.00 209 ILE A O 1
ATOM 1448 N N . SER A 1 210 ? -1.485 -3.633 -0.691 1.00 92.88 210 SER A N 1
ATOM 1449 C CA . SER A 1 210 ? -0.249 -4.423 -0.625 1.00 92.88 210 SER A CA 1
ATOM 1450 C C . SER A 1 210 ? -0.194 -5.483 -1.729 1.00 92.88 210 SER A C 1
ATOM 1452 O O . SER A 1 210 ? 0.847 -5.646 -2.358 1.00 92.88 210 SER A O 1
ATOM 1454 N N . ASN A 1 211 ? -1.312 -6.152 -2.022 1.00 91.25 211 ASN A N 1
ATOM 1455 C CA . ASN A 1 211 ? -1.393 -7.109 -3.130 1.00 91.25 211 ASN A CA 1
ATOM 1456 C C . ASN A 1 211 ? -1.251 -6.428 -4.501 1.00 91.25 211 ASN A C 1
ATOM 1458 O O . ASN A 1 211 ? -0.540 -6.942 -5.362 1.00 91.25 211 ASN A O 1
ATOM 1462 N N . ASP A 1 212 ? -1.879 -5.263 -4.689 1.00 94.44 212 ASP A N 1
ATOM 1463 C CA . ASP A 1 212 ? -1.757 -4.480 -5.926 1.00 94.44 212 ASP A CA 1
ATOM 1464 C C . ASP A 1 212 ? -0.293 -4.048 -6.154 1.00 94.44 212 ASP A C 1
ATOM 1466 O O . ASP A 1 212 ? 0.230 -4.150 -7.265 1.00 94.44 212 ASP A O 1
ATOM 1470 N N . ILE A 1 213 ? 0.403 -3.626 -5.089 1.00 94.06 213 ILE A N 1
ATOM 1471 C CA . ILE A 1 213 ? 1.833 -3.291 -5.147 1.00 94.06 213 ILE A CA 1
ATOM 1472 C C . ILE A 1 213 ? 2.667 -4.542 -5.441 1.00 94.06 213 ILE A C 1
ATOM 1474 O O . ILE A 1 213 ? 3.565 -4.467 -6.273 1.00 94.06 213 ILE A O 1
ATOM 1478 N N . ALA A 1 214 ? 2.387 -5.686 -4.809 1.00 93.12 214 ALA A N 1
ATOM 1479 C CA . ALA A 1 214 ? 3.126 -6.925 -5.063 1.00 93.12 214 ALA A CA 1
ATOM 1480 C C . ALA A 1 214 ? 3.092 -7.308 -6.552 1.00 93.12 214 ALA A C 1
ATOM 1482 O O . ALA A 1 214 ? 4.141 -7.565 -7.138 1.00 93.12 214 ALA A O 1
ATOM 1483 N N . ALA A 1 215 ? 1.910 -7.253 -7.173 1.00 94.81 215 ALA A N 1
ATOM 1484 C CA . ALA A 1 215 ? 1.747 -7.526 -8.599 1.00 94.81 215 ALA A CA 1
ATOM 1485 C C . ALA A 1 215 ? 2.535 -6.536 -9.476 1.00 94.81 215 ALA A C 1
ATOM 1487 O O . ALA A 1 215 ? 3.238 -6.944 -10.400 1.00 94.81 215 ALA A O 1
ATOM 1488 N N . ALA A 1 216 ? 2.477 -5.237 -9.160 1.00 96.19 216 ALA A N 1
ATOM 1489 C CA . ALA A 1 216 ? 3.231 -4.218 -9.890 1.00 96.19 216 ALA A CA 1
ATOM 1490 C C . ALA A 1 216 ? 4.754 -4.404 -9.757 1.00 96.19 216 ALA A C 1
ATOM 1492 O O . ALA A 1 216 ? 5.496 -4.183 -10.711 1.00 96.19 216 ALA A O 1
ATOM 1493 N N . VAL A 1 217 ? 5.232 -4.825 -8.584 1.00 96.44 217 VAL A N 1
ATOM 1494 C CA . VAL A 1 217 ? 6.657 -5.067 -8.322 1.00 96.44 217 VAL A CA 1
ATOM 1495 C C . VAL A 1 217 ? 7.151 -6.314 -9.061 1.00 96.44 217 VAL A C 1
ATOM 1497 O O . VAL A 1 217 ? 8.266 -6.305 -9.582 1.00 96.44 217 VAL A O 1
ATOM 1500 N N . GLU A 1 218 ? 6.332 -7.363 -9.175 1.00 94.00 218 GLU A N 1
ATOM 1501 C CA . GLU A 1 218 ? 6.644 -8.526 -10.019 1.00 94.00 218 GLU A CA 1
ATOM 1502 C C . GLU A 1 218 ? 6.781 -8.133 -11.500 1.00 94.00 218 GLU A C 1
ATOM 1504 O O . GLU A 1 218 ? 7.758 -8.514 -12.151 1.00 94.00 218 GLU A O 1
ATOM 1509 N N . GLU A 1 219 ? 5.858 -7.316 -12.020 1.00 96.44 219 GLU A N 1
ATOM 1510 C CA . GLU A 1 219 ? 5.920 -6.804 -13.395 1.00 96.44 219 GLU A CA 1
ATOM 1511 C C . GLU A 1 219 ? 7.166 -5.931 -13.624 1.00 96.44 219 GLU A C 1
ATOM 1513 O O . GLU A 1 219 ? 7.896 -6.119 -14.602 1.00 96.44 219 GLU A O 1
ATOM 1518 N N . GLN A 1 220 ? 7.470 -5.026 -12.687 1.00 94.44 220 GLN A N 1
ATOM 1519 C CA . GLN A 1 220 ? 8.695 -4.223 -12.719 1.00 94.44 220 GLN A CA 1
ATOM 1520 C C . GLN A 1 220 ? 9.954 -5.096 -12.695 1.00 94.44 220 GLN A C 1
ATOM 1522 O O . GLN A 1 220 ? 10.916 -4.798 -13.407 1.00 94.44 220 GLN A O 1
ATOM 1527 N N . GLY A 1 221 ? 9.955 -6.181 -11.916 1.00 96.00 221 GLY A N 1
ATOM 1528 C CA . GLY A 1 221 ? 11.052 -7.146 -11.869 1.00 96.00 221 GLY A CA 1
ATOM 1529 C C . GLY A 1 221 ? 11.305 -7.802 -13.224 1.00 96.00 221 GLY A C 1
ATOM 1530 O O . GLY A 1 221 ? 12.447 -7.838 -13.685 1.00 96.00 221 GLY A O 1
ATOM 1531 N N . ALA A 1 222 ? 10.243 -8.252 -13.895 1.00 95.62 222 ALA A N 1
ATOM 1532 C CA . ALA A 1 222 ? 10.335 -8.840 -15.229 1.00 95.62 222 ALA A CA 1
ATOM 1533 C C . ALA A 1 222 ? 10.850 -7.833 -16.273 1.00 95.62 222 ALA A C 1
ATOM 1535 O O . ALA A 1 222 ? 11.765 -8.149 -17.035 1.00 95.62 222 ALA A O 1
ATOM 1536 N N . ALA A 1 223 ? 10.320 -6.606 -16.275 1.00 95.88 223 ALA A N 1
ATOM 1537 C CA . ALA A 1 223 ? 10.758 -5.552 -17.190 1.00 95.88 223 ALA A CA 1
ATOM 1538 C C . ALA A 1 223 ? 12.232 -5.166 -16.972 1.00 95.88 223 ALA A C 1
ATOM 1540 O O . ALA A 1 223 ? 12.989 -5.006 -17.928 1.00 95.88 223 ALA A O 1
ATOM 1541 N N . THR A 1 224 ? 12.663 -5.071 -15.713 1.00 95.06 224 THR A N 1
ATOM 1542 C CA . THR A 1 224 ? 14.052 -4.756 -15.343 1.00 95.06 224 THR A CA 1
ATOM 1543 C C . THR A 1 224 ? 15.008 -5.862 -15.798 1.00 95.06 224 THR A C 1
ATOM 1545 O O . THR A 1 224 ? 16.056 -5.574 -16.374 1.00 95.06 224 THR A O 1
ATOM 1548 N N . ALA A 1 225 ? 14.634 -7.134 -15.626 1.00 92.75 225 ALA A N 1
ATOM 1549 C CA . ALA A 1 225 ? 15.428 -8.264 -16.110 1.00 92.75 225 ALA A CA 1
ATOM 1550 C C . ALA A 1 225 ? 15.572 -8.266 -17.645 1.00 92.75 225 ALA A C 1
ATOM 1552 O O . ALA A 1 225 ? 16.647 -8.558 -18.170 1.00 92.75 225 ALA A O 1
ATOM 1553 N N . GLU A 1 22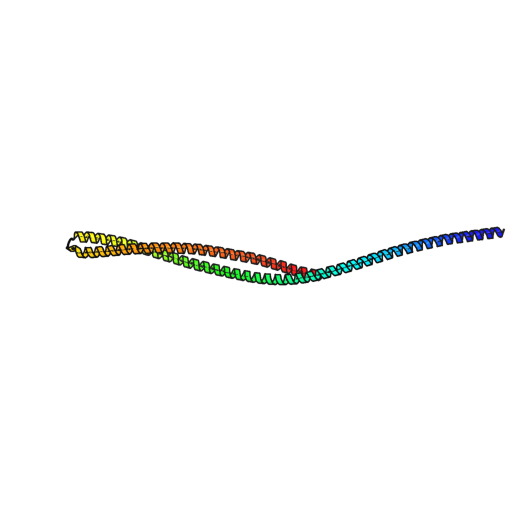6 ? 14.516 -7.890 -18.366 1.00 94.94 226 GLU A N 1
ATOM 1554 C CA . GLU A 1 226 ? 14.540 -7.789 -19.826 1.00 94.94 226 GLU A CA 1
ATOM 1555 C C . GLU A 1 226 ? 15.423 -6.629 -20.324 1.00 94.94 226 GLU A C 1
ATOM 1557 O O . GLU A 1 226 ? 16.165 -6.779 -21.301 1.00 94.94 226 GLU A O 1
ATOM 1562 N N . ILE A 1 227 ? 15.415 -5.491 -19.621 1.00 93.31 227 ILE A N 1
ATOM 1563 C CA . ILE A 1 227 ? 16.329 -4.369 -19.891 1.00 93.31 227 ILE A CA 1
ATOM 1564 C C . ILE A 1 227 ? 17.782 -4.796 -19.669 1.00 93.31 227 ILE A C 1
ATOM 1566 O O . ILE A 1 227 ? 18.631 -4.503 -20.516 1.00 93.31 227 ILE A O 1
ATOM 1570 N N . ALA A 1 228 ? 18.075 -5.520 -18.581 1.00 91.88 228 ALA A N 1
ATOM 1571 C CA . ALA A 1 228 ? 19.420 -6.032 -18.318 1.00 91.88 228 ALA A CA 1
ATOM 1572 C C . ALA A 1 228 ? 19.895 -6.927 -19.470 1.00 91.88 228 ALA A C 1
ATOM 1574 O O . ALA A 1 228 ? 20.992 -6.737 -19.996 1.00 91.88 228 ALA A O 1
ATOM 1575 N N . ARG A 1 229 ? 19.041 -7.861 -19.909 1.00 90.56 229 ARG A N 1
ATOM 1576 C CA . ARG A 1 229 ? 19.330 -8.775 -21.021 1.00 90.56 229 ARG A CA 1
ATOM 1577 C C . ARG A 1 229 ? 19.622 -8.020 -22.319 1.00 90.56 229 ARG A C 1
ATOM 1579 O O . ARG A 1 229 ? 20.665 -8.233 -22.931 1.00 90.56 229 ARG A O 1
ATOM 1586 N N . THR A 1 230 ? 18.740 -7.098 -22.702 1.00 91.56 230 THR A N 1
ATOM 1587 C CA . THR A 1 230 ? 18.862 -6.327 -23.953 1.00 91.56 230 THR A CA 1
ATOM 1588 C C . THR A 1 230 ? 20.095 -5.417 -23.948 1.00 91.56 230 THR A C 1
ATOM 1590 O O . THR A 1 230 ? 20.753 -5.237 -24.973 1.00 91.56 230 THR A O 1
ATOM 1593 N N . THR A 1 231 ? 20.452 -4.869 -22.784 1.00 91.81 231 THR A N 1
ATOM 1594 C CA . THR A 1 231 ? 21.662 -4.053 -22.605 1.00 91.81 231 THR A CA 1
ATOM 1595 C C . THR A 1 231 ? 22.932 -4.867 -22.852 1.00 91.81 231 THR A C 1
ATOM 1597 O O . THR A 1 231 ? 23.835 -4.395 -23.540 1.00 91.81 231 THR A O 1
ATOM 1600 N N . VAL A 1 232 ? 22.991 -6.104 -22.347 1.00 85.31 232 VAL A N 1
ATOM 1601 C CA . VAL A 1 232 ? 24.126 -7.014 -22.583 1.00 85.31 232 VAL A CA 1
ATOM 1602 C C . VAL A 1 232 ? 24.220 -7.422 -24.055 1.00 85.31 232 VAL A C 1
ATOM 1604 O O . VAL A 1 232 ? 25.314 -7.467 -24.607 1.00 85.31 232 VAL A O 1
ATOM 1607 N N . GLU A 1 233 ? 23.091 -7.677 -24.718 1.00 85.56 233 GLU A N 1
ATOM 1608 C CA . GLU A 1 233 ? 23.070 -7.969 -26.160 1.00 85.56 233 GLU A CA 1
ATOM 1609 C C . GLU A 1 233 ? 23.563 -6.771 -26.988 1.00 85.56 233 GLU A C 1
ATOM 1611 O O . GLU A 1 233 ? 24.323 -6.945 -27.939 1.00 85.56 233 GLU A O 1
ATOM 1616 N N . THR A 1 234 ? 23.194 -5.549 -26.590 1.00 83.50 234 THR A N 1
ATOM 1617 C CA . THR A 1 234 ? 23.606 -4.306 -27.265 1.00 83.50 234 THR A CA 1
ATOM 1618 C C . THR A 1 234 ? 25.089 -3.989 -27.062 1.00 83.50 234 THR A C 1
ATOM 1620 O O . THR A 1 234 ? 25.704 -3.407 -27.948 1.00 83.50 234 THR A O 1
ATOM 1623 N N . SER A 1 235 ? 25.690 -4.360 -25.926 1.00 79.69 235 SER A N 1
ATOM 1624 C CA . SER A 1 235 ? 27.123 -4.127 -25.688 1.00 79.69 235 SER A CA 1
ATOM 1625 C C . SER A 1 235 ? 28.035 -5.129 -26.404 1.00 79.69 235 SER A C 1
ATOM 1627 O O . SER A 1 235 ? 29.219 -4.848 -26.591 1.00 79.69 235 SER A O 1
ATOM 1629 N N . GLN A 1 236 ? 27.497 -6.288 -26.801 1.00 73.69 236 GLN A N 1
ATOM 1630 C CA . GLN A 1 236 ? 28.218 -7.345 -27.519 1.00 73.69 236 GLN A CA 1
ATOM 1631 C C . GLN A 1 236 ? 28.120 -7.237 -29.051 1.00 73.69 236 GLN A C 1
ATOM 1633 O O . GLN A 1 236 ? 28.897 -7.903 -29.740 1.00 73.69 236 GLN A O 1
ATOM 1638 N N . GLY A 1 237 ? 27.172 -6.447 -29.571 1.00 61.50 237 GLY A N 1
ATOM 1639 C CA . GLY A 1 237 ? 26.963 -6.192 -31.004 1.00 61.50 237 GLY A CA 1
ATOM 1640 C C . GLY A 1 237 ? 27.672 -4.940 -31.501 1.00 61.50 237 GLY A C 1
ATOM 1641 O O . GLY A 1 237 ? 28.212 -5.000 -32.629 1.00 61.50 237 GLY A O 1
#